Protein AF-M8BNU8-F1 (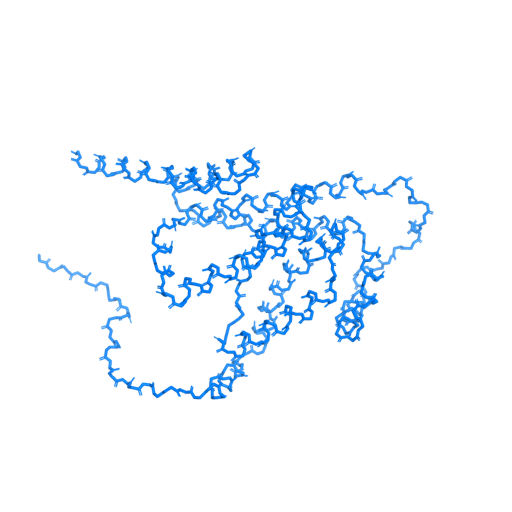afdb_monomer)

pLDDT: mean 71.45, std 18.12, range [26.83, 94.19]

Foldseek 3Di:
DDDDDPDDPVPPPPDDDPPDPPDLVNLLVVLPPDPDPVVVVVVVVVLCLQVVLLLLLCCVLQVDQSLVVCVVVVVVQVVCSSRPSDRDDPVLSLLLSLLCLLDPVCHPVNSVVSVVVVVVVVVVCVVVVCVVVVPVLADLLLVLLLLLLSLVSLLVSLVCLQPPVPPVVPPPDDPPDDPPCPDPVVVCLVVVLVVCSVPPSVCNVVSSVPDRSNVSSVSSNVSSVVSNVSLVPDDDPLSNVLSNQLNVCCNVVVHNVRSSVSSSVSNVVVVVVVVVVVVD

Nearest PDB structures (foldseek):
  5iof-assembly1_A  TM=6.937E-01  e=8.878E-01  Deinococcus geothermalis DSM 11300
  5da0-assembly1_A  TM=6.937E-01  e=1.212E+00  Deinococcus geothermalis DSM 11300

Solvent-accessible surface area (backbone atoms only — not comparable to full-atom values): 15610 Å² total; per-residue (Å²): 134,82,88,84,81,80,81,65,91,80,78,82,73,90,67,94,68,88,74,69,85,70,51,73,65,56,48,29,55,56,44,66,59,69,90,47,66,68,59,54,50,52,52,53,50,53,56,46,66,46,48,52,37,52,55,50,50,42,25,75,72,57,71,42,64,57,34,62,51,51,53,54,50,50,52,48,48,51,52,40,26,36,73,66,56,44,82,76,82,62,62,68,55,59,49,54,50,25,50,42,64,61,35,93,86,45,44,64,70,52,53,51,50,52,49,52,52,49,50,52,52,51,48,52,35,57,76,69,60,46,53,62,58,52,62,70,69,54,53,68,36,37,57,31,6,52,38,31,32,38,10,48,37,25,34,53,41,14,51,46,35,46,68,69,63,50,67,76,86,69,60,87,71,71,94,78,62,89,71,67,78,87,38,72,65,51,58,48,47,52,52,48,48,54,54,39,51,74,74,39,47,78,59,46,58,62,62,53,71,66,53,56,52,54,54,52,14,54,38,25,32,50,44,9,49,61,36,35,56,51,55,70,77,55,90,44,74,69,41,45,49,24,14,50,50,8,19,51,37,19,62,75,64,76,27,64,67,58,5,47,54,52,10,53,50,50,45,50,54,51,51,54,50,54,50,57,62,72,75,108

Radius of gyration: 23.18 Å; Cα contacts (8 Å, |Δi|>4): 235; chains: 1; bounding box: 76×36×63 Å

Structure (mmCIF, N/CA/C/O backbone):
data_AF-M8BNU8-F1
#
_entry.id   AF-M8BNU8-F1
#
loop_
_atom_site.group_PDB
_atom_site.id
_atom_site.type_symbol
_atom_site.label_atom_id
_atom_site.label_alt_id
_atom_site.label_comp_id
_atom_site.label_asym_id
_atom_site.label_entity_id
_atom_site.label_seq_id
_atom_site.pdbx_PDB_ins_code
_atom_site.Cartn_x
_atom_site.Cartn_y
_atom_site.Cartn_z
_atom_site.occupancy
_atom_site.B_iso_or_equiv
_atom_site.auth_seq_id
_atom_site.auth_comp_id
_atom_site.auth_asym_id
_atom_site.auth_atom_id
_atom_site.pdbx_PDB_model_num
ATOM 1 N N . MET A 1 1 ? -41.042 15.597 22.199 1.00 31.27 1 MET A N 1
ATOM 2 C CA . MET A 1 1 ? -41.889 16.192 21.146 1.00 31.27 1 MET A CA 1
ATOM 3 C C . MET A 1 1 ? -40.971 16.461 19.956 1.00 31.27 1 MET A C 1
ATOM 5 O O . MET A 1 1 ? -40.104 17.303 20.108 1.00 31.27 1 MET A O 1
ATOM 9 N N . ALA A 1 2 ? -41.089 15.625 18.906 1.00 28.19 2 ALA A N 1
ATOM 10 C CA . ALA A 1 2 ? -40.501 15.664 17.544 1.00 28.19 2 ALA A CA 1
ATOM 11 C C . ALA A 1 2 ? -39.041 16.165 17.384 1.00 28.19 2 ALA A C 1
ATOM 13 O O . ALA A 1 2 ? -38.765 17.339 17.580 1.00 28.19 2 ALA A O 1
ATOM 14 N N . THR A 1 3 ? -38.038 15.324 17.100 1.00 26.83 3 THR A N 1
ATOM 15 C CA . THR A 1 3 ? -37.775 14.565 15.850 1.00 26.83 3 THR A CA 1
ATOM 16 C C . THR A 1 3 ? -37.709 15.455 14.606 1.00 26.83 3 THR A C 1
ATOM 18 O O . THR A 1 3 ? -38.714 15.669 13.937 1.00 26.83 3 THR A O 1
ATOM 21 N N . THR A 1 4 ? -36.504 15.897 14.251 1.00 33.03 4 THR A N 1
ATOM 22 C CA . THR A 1 4 ? -36.126 16.267 12.881 1.00 33.03 4 THR A CA 1
ATOM 23 C C . THR A 1 4 ? -35.227 15.166 12.333 1.00 33.03 4 THR A C 1
ATOM 25 O O . THR A 1 4 ? -34.021 15.132 12.567 1.00 33.03 4 THR A O 1
ATOM 28 N N . ALA A 1 5 ? -35.862 14.216 11.647 1.00 29.89 5 ALA A N 1
ATOM 29 C CA . ALA A 1 5 ? -35.202 13.217 10.827 1.00 29.89 5 ALA A CA 1
ATOM 30 C C . ALA A 1 5 ? -34.530 13.929 9.646 1.00 29.89 5 ALA A C 1
ATOM 32 O O . ALA A 1 5 ? -35.208 14.461 8.767 1.00 29.89 5 ALA A O 1
ATOM 33 N N . LEU A 1 6 ? -33.199 13.964 9.651 1.00 34.72 6 LEU A N 1
ATOM 34 C CA . LEU A 1 6 ? -32.433 14.167 8.432 1.00 34.72 6 LEU A CA 1
ATOM 35 C C . LEU A 1 6 ? -32.548 12.867 7.641 1.00 34.72 6 LEU A C 1
ATOM 37 O O . LEU A 1 6 ? -32.124 11.807 8.085 1.00 34.72 6 LEU A O 1
ATOM 41 N N . SER A 1 7 ? -33.237 12.974 6.517 1.00 29.95 7 SER A N 1
ATOM 42 C CA . SER A 1 7 ? -33.496 11.924 5.549 1.00 29.95 7 SER A CA 1
ATOM 43 C C . SER A 1 7 ? -32.193 11.326 5.024 1.00 29.95 7 SER A C 1
ATOM 45 O O . SER A 1 7 ? -31.510 11.956 4.214 1.00 29.95 7 SER A O 1
ATOM 47 N N . ASP A 1 8 ? -31.892 10.104 5.453 1.00 31.34 8 ASP A N 1
ATOM 48 C CA . ASP A 1 8 ? -30.979 9.198 4.766 1.00 31.34 8 ASP A CA 1
ATOM 49 C C . ASP A 1 8 ? -31.511 8.927 3.344 1.00 31.34 8 ASP A C 1
ATOM 51 O O . ASP A 1 8 ? -32.609 8.378 3.195 1.00 31.34 8 ASP A O 1
ATOM 55 N N . PRO A 1 9 ? -30.770 9.261 2.272 1.00 34.09 9 PRO A N 1
ATOM 56 C CA . PRO A 1 9 ? -31.177 8.930 0.907 1.00 34.09 9 PRO A CA 1
ATOM 57 C C . PRO A 1 9 ? -31.058 7.427 0.567 1.00 34.09 9 PRO A C 1
ATOM 59 O O . PRO A 1 9 ? -31.364 7.036 -0.556 1.00 34.09 9 PRO A O 1
ATOM 62 N N . GLU A 1 10 ? -30.672 6.565 1.516 1.00 35.53 10 GLU A N 1
ATOM 63 C CA . GLU A 1 10 ? -30.603 5.102 1.336 1.00 35.53 10 GLU A CA 1
ATOM 64 C C . GLU A 1 10 ? -31.884 4.344 1.746 1.00 35.53 10 GLU A C 1
ATOM 66 O O . GLU A 1 10 ? -31.985 3.142 1.505 1.00 35.53 10 GLU A O 1
ATOM 71 N N . ALA A 1 11 ? -32.901 5.012 2.308 1.00 29.03 11 ALA A N 1
ATOM 72 C CA . ALA A 1 11 ? -34.079 4.339 2.878 1.00 29.03 11 ALA A CA 1
ATOM 73 C C . ALA A 1 11 ? -35.300 4.183 1.937 1.00 29.03 11 ALA A C 1
ATOM 75 O O . ALA A 1 11 ? -36.335 3.677 2.369 1.00 29.03 11 ALA A O 1
ATOM 76 N N . LEU A 1 12 ? -35.217 4.577 0.657 1.00 30.55 12 LEU A N 1
ATOM 77 C CA . LEU A 1 12 ? -36.355 4.544 -0.289 1.00 30.55 12 LEU A CA 1
ATOM 78 C C . LEU A 1 12 ? -36.066 3.840 -1.627 1.00 30.55 12 LEU A C 1
ATOM 80 O O . LEU A 1 12 ? -36.560 4.242 -2.675 1.00 30.55 12 LEU A O 1
ATOM 84 N N . SER A 1 13 ? -35.313 2.741 -1.614 1.00 30.70 13 SER A N 1
ATOM 85 C CA . SER A 1 13 ? -35.263 1.839 -2.780 1.00 30.70 13 SER A CA 1
ATOM 86 C C . SER A 1 13 ? -35.419 0.370 -2.393 1.00 30.70 13 SER A C 1
ATOM 88 O O . SER A 1 13 ? -34.680 -0.512 -2.816 1.00 30.70 13 SER A O 1
ATOM 90 N N . GLY A 1 14 ? -36.446 0.101 -1.588 1.00 34.03 14 GLY A N 1
ATOM 91 C CA . GLY A 1 14 ? -37.078 -1.210 -1.531 1.00 34.03 14 GLY A CA 1
ATOM 92 C C . GLY A 1 14 ? -38.138 -1.327 -2.624 1.00 34.03 14 GLY A C 1
ATOM 93 O O . GLY A 1 14 ? -39.321 -1.321 -2.312 1.00 34.03 14 GLY A O 1
ATOM 94 N N . GLU A 1 15 ? -37.728 -1.439 -3.889 1.00 33.66 15 GLU A N 1
ATOM 95 C CA . GLU A 1 15 ? -38.595 -1.985 -4.936 1.00 33.66 15 GLU A CA 1
ATOM 96 C C . GLU A 1 15 ? -37.933 -3.205 -5.568 1.00 33.66 15 GLU A C 1
ATOM 98 O O . GLU A 1 15 ? -36.792 -3.181 -6.035 1.00 33.66 15 GLU A O 1
ATOM 103 N N . GLY A 1 16 ? -38.681 -4.307 -5.517 1.00 34.44 16 GLY A N 1
ATOM 104 C CA . GLY A 1 16 ? -38.326 -5.585 -6.094 1.00 34.44 16 GLY A CA 1
ATOM 105 C C . GLY A 1 16 ? -38.097 -5.462 -7.593 1.00 34.44 16 GLY A C 1
ATOM 106 O O . GLY A 1 16 ? -39.025 -5.307 -8.376 1.00 34.44 16 GLY A O 1
ATOM 107 N N . GLY A 1 17 ? -36.841 -5.608 -7.989 1.00 29.62 17 GLY A N 1
ATOM 108 C CA . GLY A 1 17 ? -36.459 -5.942 -9.345 1.00 29.62 17 GLY A CA 1
ATOM 109 C C . GLY A 1 17 ? -35.535 -7.137 -9.268 1.00 29.62 17 GLY A C 1
ATOM 110 O O . GLY A 1 17 ? -34.373 -7.002 -8.889 1.00 29.62 17 GLY A O 1
ATOM 111 N N . THR A 1 18 ? -36.049 -8.314 -9.608 1.00 39.75 18 THR A N 1
ATOM 112 C CA . THR A 1 18 ? -35.269 -9.514 -9.907 1.00 39.75 18 THR A CA 1
ATOM 113 C C . THR A 1 18 ? -34.339 -9.168 -11.073 1.00 39.75 18 THR A C 1
ATOM 115 O O . THR A 1 18 ? -34.683 -9.364 -12.236 1.00 39.75 18 THR A O 1
ATOM 118 N N . LYS A 1 19 ? -33.179 -8.558 -10.790 1.00 43.19 19 LYS A N 1
ATOM 119 C CA . LYS A 1 19 ? -32.162 -8.278 -11.806 1.00 43.19 19 LYS A CA 1
ATOM 120 C C . LYS A 1 19 ? -31.659 -9.636 -12.273 1.00 43.19 19 LYS A C 1
ATOM 122 O O . LYS A 1 19 ? -30.906 -10.298 -11.559 1.00 43.19 19 LYS A O 1
ATOM 127 N N . GLN A 1 20 ? -32.155 -10.072 -13.431 1.00 47.16 20 GLN A N 1
ATOM 128 C CA . GLN A 1 20 ? -31.649 -11.239 -14.143 1.00 47.16 20 GLN A CA 1
ATOM 129 C C . GLN A 1 20 ? -30.114 -11.169 -14.155 1.00 47.16 20 GLN A C 1
ATOM 131 O O . GLN A 1 20 ? -29.568 -10.064 -14.258 1.00 47.16 20 GLN A O 1
ATOM 136 N N . PRO A 1 21 ? -29.398 -12.295 -13.996 1.00 48.31 21 PRO A N 1
ATOM 137 C CA . PRO A 1 21 ? -27.948 -12.270 -14.054 1.00 48.31 21 PRO A CA 1
ATOM 138 C C . PRO A 1 21 ? -27.554 -11.865 -15.477 1.00 48.31 21 PRO A C 1
ATOM 140 O O . PRO A 1 21 ? -27.567 -12.699 -16.376 1.00 48.31 21 PRO A O 1
ATOM 143 N N . LEU A 1 22 ? -27.261 -10.575 -15.680 1.00 58.16 22 LEU A N 1
ATOM 144 C CA . LEU A 1 22 ? -26.676 -10.057 -16.915 1.00 58.16 22 LEU A CA 1
ATOM 145 C C . LEU A 1 22 ? -25.535 -10.988 -17.306 1.00 58.16 22 LEU A C 1
ATOM 147 O O . LEU A 1 22 ? -24.668 -11.300 -16.476 1.00 58.16 22 LEU A O 1
ATOM 151 N N . SER A 1 23 ? -25.558 -11.452 -18.551 1.00 73.75 23 SER A N 1
ATOM 152 C CA . SER A 1 23 ? -24.480 -12.277 -19.075 1.00 73.75 23 SER A CA 1
ATOM 153 C C . SER A 1 23 ? -23.160 -11.513 -18.914 1.00 73.75 23 SER A C 1
ATOM 155 O O . SER A 1 23 ? -23.125 -10.282 -18.989 1.00 73.75 23 SER A O 1
ATOM 157 N N . LEU A 1 24 ? -22.047 -12.216 -18.668 1.00 69.44 24 LEU A N 1
ATOM 158 C CA . LEU A 1 24 ? -20.738 -11.562 -18.505 1.00 69.44 24 LEU A CA 1
ATOM 159 C C . LEU A 1 24 ? -20.396 -10.644 -19.692 1.00 69.44 24 LEU A C 1
ATOM 161 O O . LEU A 1 24 ? -19.687 -9.658 -19.518 1.00 69.44 24 LEU A O 1
ATOM 165 N N . LEU A 1 25 ? -20.950 -10.939 -20.871 1.00 68.56 25 LEU A N 1
ATOM 166 C CA . LEU A 1 25 ? -20.805 -10.150 -22.090 1.00 68.56 25 LEU A CA 1
ATOM 167 C C . LEU A 1 25 ? -21.569 -8.822 -22.048 1.00 68.56 25 LEU A C 1
ATOM 169 O O . LEU A 1 25 ? -21.045 -7.816 -22.516 1.00 68.56 25 LEU A O 1
ATOM 173 N N . GLU A 1 26 ? -22.770 -8.785 -21.471 1.00 74.12 26 GLU A N 1
ATOM 174 C CA . GLU A 1 26 ? -23.521 -7.534 -21.303 1.00 74.12 26 GLU A CA 1
ATOM 175 C C . GLU A 1 26 ? -22.864 -6.640 -20.251 1.00 74.12 26 GLU A C 1
ATOM 177 O O . GLU A 1 26 ? -22.667 -5.456 -20.496 1.00 74.12 26 GLU A O 1
ATOM 182 N N . ARG A 1 27 ? -22.400 -7.222 -19.136 1.00 70.31 27 ARG A N 1
ATOM 183 C CA . ARG A 1 27 ? -21.599 -6.493 -18.138 1.00 70.31 27 ARG A CA 1
ATOM 184 C C . ARG A 1 27 ? -20.309 -5.933 -18.726 1.00 70.31 27 ARG A C 1
ATOM 186 O O . ARG A 1 27 ? -19.988 -4.777 -18.488 1.00 70.31 27 ARG A O 1
ATOM 193 N N . ALA A 1 28 ? -19.591 -6.730 -19.513 1.00 69.88 28 ALA A N 1
ATOM 194 C CA . ALA A 1 28 ? -18.388 -6.286 -20.207 1.00 69.88 28 ALA A CA 1
ATOM 195 C C . ALA A 1 28 ? -18.685 -5.137 -21.183 1.00 69.88 28 ALA A C 1
ATOM 197 O O . ALA A 1 28 ? -17.934 -4.168 -21.240 1.00 69.88 28 ALA A O 1
ATOM 198 N N . ARG A 1 29 ? -19.795 -5.218 -21.926 1.00 74.50 29 ARG A N 1
ATOM 199 C CA . ARG A 1 29 ? -20.231 -4.168 -22.855 1.00 74.50 29 ARG A CA 1
ATOM 200 C C . ARG A 1 29 ? -20.572 -2.866 -22.131 1.00 74.50 29 ARG A C 1
ATOM 202 O O . ARG A 1 29 ? -20.171 -1.803 -22.598 1.00 74.50 29 ARG A O 1
ATOM 209 N N . ASP A 1 30 ? -21.262 -2.953 -21.000 1.00 74.62 30 ASP A N 1
ATOM 210 C CA . ASP A 1 30 ? -21.612 -1.791 -20.184 1.00 74.62 30 ASP A CA 1
ATOM 211 C C . ASP A 1 30 ? -20.369 -1.175 -19.527 1.00 74.62 30 ASP A C 1
ATOM 213 O O . ASP A 1 30 ? -20.196 0.042 -19.560 1.00 74.62 30 ASP A O 1
ATOM 217 N N . ASN A 1 31 ? -19.446 -2.001 -19.024 1.00 73.44 31 ASN A N 1
ATOM 218 C CA . ASN A 1 31 ? -18.170 -1.555 -18.454 1.00 73.44 31 ASN A CA 1
ATOM 219 C C . ASN A 1 31 ? -17.253 -0.885 -19.494 1.00 73.44 31 ASN A C 1
ATOM 221 O O . ASN A 1 31 ? -16.455 -0.021 -19.147 1.00 73.44 31 ASN A O 1
ATOM 225 N N . LEU A 1 32 ? -17.379 -1.251 -20.774 1.00 70.06 32 LEU A N 1
ATOM 226 C CA . LEU A 1 32 ? -16.674 -0.611 -21.891 1.00 70.06 32 LEU A CA 1
ATOM 227 C C . LEU A 1 32 ? -17.350 0.682 -22.377 1.00 70.06 32 LEU A C 1
ATOM 229 O O . LEU A 1 32 ? -16.792 1.389 -23.220 1.00 70.06 32 LEU A O 1
ATOM 233 N N . SER A 1 33 ? -18.546 1.015 -21.878 1.00 68.94 33 SER A N 1
ATOM 234 C CA . SER A 1 33 ? -19.247 2.248 -22.245 1.00 68.94 33 SER A CA 1
ATOM 235 C C . SER A 1 33 ? -18.686 3.452 -21.470 1.00 68.94 33 SER A C 1
ATOM 237 O O . SER A 1 33 ? -19.248 3.947 -20.495 1.00 68.94 33 SER A O 1
ATOM 239 N N . PHE A 1 34 ? -17.520 3.939 -21.896 1.00 66.94 34 PHE A N 1
ATOM 240 C CA . PHE A 1 34 ? -16.850 5.064 -21.242 1.00 66.94 34 PHE A CA 1
ATOM 241 C C . PHE A 1 34 ? -17.659 6.364 -21.395 1.00 66.94 34 PHE A C 1
ATOM 243 O O . PHE A 1 34 ? -17.772 6.914 -22.491 1.00 66.94 34 PHE A O 1
ATOM 250 N N . ARG A 1 35 ? -18.186 6.903 -20.283 1.00 62.97 35 ARG A N 1
ATOM 251 C CA . ARG A 1 35 ? -18.883 8.210 -20.257 1.00 62.97 35 ARG A CA 1
ATOM 252 C C . ARG A 1 35 ? -17.967 9.385 -20.627 1.00 62.97 35 ARG A C 1
ATOM 254 O O . ARG A 1 35 ? -18.448 10.367 -21.183 1.00 62.97 35 ARG A O 1
ATOM 261 N N . SER A 1 36 ? -16.670 9.310 -20.307 1.00 73.56 36 SER A N 1
ATOM 262 C CA . SER A 1 36 ? -15.655 10.303 -20.694 1.00 73.56 36 SER A CA 1
ATOM 263 C C . SER A 1 36 ? -14.258 9.677 -20.736 1.00 73.56 36 SER A C 1
ATOM 265 O O . SER A 1 36 ? -13.658 9.412 -19.695 1.00 73.56 36 SER A O 1
ATOM 267 N N . ALA A 1 37 ? -13.713 9.490 -21.942 1.00 75.56 37 ALA A N 1
ATOM 268 C CA . ALA A 1 37 ? -12.380 8.915 -22.156 1.00 75.56 37 ALA A CA 1
ATOM 269 C C . ALA A 1 37 ? -11.253 9.710 -21.467 1.00 75.56 37 ALA A C 1
ATOM 271 O O . ALA A 1 37 ? -10.259 9.132 -21.042 1.00 75.56 37 ALA A O 1
ATOM 272 N N . TRP A 1 38 ? -11.418 11.027 -21.306 1.00 76.50 38 TRP A N 1
ATOM 273 C CA . TRP A 1 38 ? -10.439 11.887 -20.632 1.00 76.50 38 TRP A CA 1
ATOM 274 C C . TRP A 1 38 ? -10.366 11.647 -19.123 1.00 76.50 38 TRP A C 1
ATOM 276 O O . TRP A 1 38 ? -9.284 11.708 -18.545 1.00 76.50 38 TRP A O 1
ATOM 286 N N . SER A 1 39 ? -11.501 11.360 -18.481 1.00 77.81 39 SER A N 1
ATOM 287 C CA . SER A 1 39 ? -11.529 11.054 -17.047 1.00 77.81 39 SER A CA 1
ATOM 288 C C . SER A 1 39 ? -10.874 9.704 -16.764 1.00 77.81 39 SER A C 1
ATOM 290 O O . SER A 1 39 ? -10.083 9.587 -15.832 1.00 77.81 39 SER A O 1
ATOM 292 N N . GLU A 1 40 ? -11.167 8.709 -17.602 1.00 75.88 40 GLU A N 1
ATOM 293 C CA . GLU A 1 40 ? -10.586 7.365 -17.514 1.00 75.88 40 GLU A CA 1
ATOM 294 C C . GLU A 1 40 ? -9.078 7.388 -17.782 1.00 75.88 40 GLU A C 1
ATOM 296 O O . GLU A 1 40 ? -8.304 6.785 -17.043 1.00 75.88 40 GLU A O 1
ATOM 301 N N . LEU A 1 41 ? -8.635 8.158 -18.785 1.00 79.81 41 LEU A N 1
ATOM 302 C CA . LEU A 1 41 ? -7.214 8.319 -19.087 1.00 79.81 41 LEU A CA 1
ATOM 303 C C . LEU A 1 41 ? -6.461 8.984 -17.929 1.00 79.81 41 LEU A C 1
ATOM 305 O O . LEU A 1 41 ? -5.387 8.520 -17.555 1.00 79.81 41 LEU A O 1
ATOM 309 N N . ASN A 1 42 ? -7.028 10.034 -17.328 1.00 76.06 42 ASN A N 1
ATOM 310 C CA . ASN A 1 42 ? -6.428 10.699 -16.171 1.00 76.06 42 ASN A CA 1
ATOM 311 C C . ASN A 1 42 ? -6.356 9.769 -14.948 1.00 76.06 42 ASN A C 1
ATOM 313 O O . ASN A 1 42 ? -5.343 9.759 -14.249 1.00 76.06 42 ASN A O 1
ATOM 317 N N . GLY A 1 43 ? -7.396 8.962 -14.712 1.00 74.81 43 GLY A N 1
ATOM 318 C CA . GLY A 1 43 ? -7.404 7.950 -13.653 1.00 74.81 43 GLY A CA 1
ATOM 319 C C . GLY A 1 43 ? -6.336 6.875 -13.867 1.00 74.81 43 GLY A C 1
ATOM 320 O O . GLY A 1 43 ? -5.556 6.587 -12.960 1.00 74.81 43 GLY A O 1
ATOM 321 N N . ALA A 1 44 ? -6.233 6.350 -15.091 1.00 73.62 44 ALA A N 1
ATOM 322 C CA . ALA A 1 44 ? -5.209 5.379 -15.470 1.00 73.62 44 ALA A CA 1
ATOM 323 C C . ALA A 1 44 ? -3.786 5.954 -15.357 1.00 73.62 44 ALA A C 1
ATOM 325 O O . ALA A 1 44 ? -2.877 5.278 -14.877 1.00 73.62 44 ALA A O 1
ATOM 326 N N . MET A 1 45 ? -3.584 7.218 -15.746 1.00 74.31 45 MET A N 1
ATOM 327 C CA . MET A 1 45 ? -2.302 7.915 -15.583 1.00 74.31 45 MET A CA 1
ATOM 328 C C . MET A 1 45 ? -1.912 8.066 -14.105 1.00 74.31 45 MET A C 1
ATOM 330 O O . MET A 1 45 ? -0.730 7.955 -13.782 1.00 74.31 45 MET A O 1
ATOM 334 N N . GLY A 1 46 ? -2.884 8.275 -13.210 1.00 75.56 46 GLY A N 1
ATOM 335 C CA . GLY A 1 46 ? -2.653 8.333 -11.765 1.00 75.56 46 GLY A CA 1
ATOM 336 C C . GLY A 1 46 ? -2.155 7.006 -11.184 1.00 75.56 46 GLY A C 1
ATOM 337 O O . GLY A 1 46 ? -1.157 6.988 -10.465 1.00 75.56 46 GLY A O 1
ATOM 338 N N . ASP A 1 47 ? -2.788 5.887 -11.546 1.00 77.56 47 ASP A N 1
ATOM 339 C CA . ASP A 1 47 ? -2.366 4.552 -11.094 1.00 77.56 47 ASP A CA 1
ATOM 340 C C . ASP A 1 47 ? -0.955 4.201 -11.607 1.00 77.56 47 ASP A C 1
ATOM 342 O O . ASP A 1 47 ? -0.064 3.832 -10.830 1.00 77.56 47 ASP A O 1
ATOM 346 N N . LEU A 1 48 ? -0.700 4.455 -12.900 1.00 75.06 48 LEU A N 1
ATOM 347 C CA . LEU A 1 48 ? 0.617 4.283 -13.525 1.00 75.06 48 LEU A CA 1
ATOM 348 C C . LEU A 1 48 ? 1.706 5.134 -12.864 1.00 75.06 48 LEU A C 1
ATOM 350 O O . LEU A 1 48 ? 2.842 4.671 -12.726 1.00 75.06 48 LEU A O 1
ATOM 354 N N . GLY A 1 49 ? 1.358 6.348 -12.427 1.00 73.12 49 GLY A N 1
ATOM 355 C CA . GLY A 1 49 ? 2.261 7.271 -11.742 1.00 73.12 49 GLY A CA 1
ATOM 356 C C . GLY A 1 49 ? 2.889 6.685 -10.477 1.00 73.12 49 GLY A C 1
ATOM 357 O O . GLY A 1 49 ? 4.011 7.053 -10.136 1.00 73.12 49 GLY A O 1
ATOM 358 N N . THR A 1 50 ? 2.227 5.720 -9.829 1.00 77.25 50 THR A N 1
ATOM 359 C CA . THR A 1 50 ? 2.797 4.990 -8.682 1.00 77.25 50 THR A CA 1
ATOM 360 C C . THR A 1 50 ? 3.320 3.615 -9.007 1.00 77.25 50 THR A C 1
ATOM 362 O O . THR A 1 50 ? 4.304 3.178 -8.410 1.00 77.25 50 THR A O 1
ATOM 365 N N . TYR A 1 51 ? 2.692 2.938 -9.962 1.00 78.75 51 TYR A N 1
ATOM 366 C CA . TYR A 1 51 ? 3.093 1.605 -10.371 1.00 78.75 51 TYR A CA 1
ATOM 367 C C . TYR A 1 51 ? 4.503 1.597 -10.977 1.00 78.75 51 TYR A C 1
ATOM 369 O O . TYR A 1 51 ? 5.343 0.795 -10.566 1.00 78.75 51 TYR A O 1
ATOM 377 N N . ILE A 1 52 ? 4.786 2.524 -11.904 1.00 75.25 52 ILE A N 1
ATOM 378 C CA . ILE A 1 52 ? 6.061 2.585 -12.634 1.00 75.25 52 ILE A CA 1
ATOM 379 C C . ILE A 1 52 ? 7.257 2.757 -11.682 1.00 75.25 52 ILE A C 1
ATOM 381 O O . ILE A 1 52 ? 8.173 1.937 -11.769 1.00 75.25 52 ILE A O 1
ATOM 385 N N . PRO A 1 53 ? 7.273 3.742 -10.756 1.00 75.31 53 PRO A N 1
ATOM 386 C CA . PRO A 1 53 ? 8.317 3.859 -9.737 1.00 75.31 53 PRO A CA 1
ATOM 387 C C . PRO A 1 53 ? 8.610 2.558 -8.997 1.00 75.31 53 PRO A C 1
ATOM 389 O O . PRO A 1 53 ? 9.758 2.133 -8.908 1.00 75.31 53 PRO A O 1
ATOM 392 N N . ILE A 1 54 ? 7.561 1.915 -8.484 1.00 78.38 54 ILE A N 1
ATOM 393 C CA . ILE A 1 54 ? 7.674 0.775 -7.576 1.00 78.38 54 ILE A CA 1
ATOM 394 C C . ILE A 1 54 ? 8.227 -0.442 -8.311 1.00 78.38 54 ILE A C 1
ATOM 396 O O . ILE A 1 54 ? 9.188 -1.067 -7.862 1.00 78.38 54 ILE A O 1
ATOM 400 N N . VAL A 1 55 ? 7.637 -0.767 -9.459 1.00 76.31 55 VAL A N 1
ATOM 401 C CA . VAL A 1 55 ? 8.039 -1.928 -10.251 1.00 76.31 55 VAL A CA 1
ATOM 402 C C . VAL A 1 55 ? 9.434 -1.739 -10.848 1.00 76.31 55 VAL A C 1
ATOM 404 O O . VAL A 1 55 ? 10.212 -2.691 -10.891 1.00 76.31 55 VAL A O 1
ATOM 407 N N . LEU A 1 56 ? 9.801 -0.511 -11.224 1.00 72.88 56 LEU A N 1
ATOM 408 C CA . LEU A 1 56 ? 11.152 -0.198 -11.675 1.00 72.88 56 LEU A CA 1
ATOM 409 C C . LEU A 1 56 ? 12.186 -0.356 -10.550 1.00 72.88 56 LEU A C 1
ATOM 411 O O . LEU A 1 56 ? 13.232 -0.972 -10.760 1.00 72.88 56 LEU A O 1
ATOM 415 N N . SER A 1 57 ? 11.890 0.159 -9.352 1.00 73.50 57 SER A N 1
ATOM 416 C CA . SER A 1 57 ? 12.748 -0.016 -8.177 1.00 73.50 57 SER A CA 1
ATOM 417 C C . SER A 1 57 ? 12.942 -1.494 -7.834 1.00 73.50 57 SER A C 1
ATOM 419 O O . SER A 1 57 ? 14.068 -1.905 -7.559 1.00 73.50 57 SER A O 1
ATOM 421 N N . LEU A 1 58 ? 11.891 -2.315 -7.908 1.00 75.00 58 LEU A N 1
ATOM 422 C CA . LEU A 1 58 ? 11.993 -3.760 -7.684 1.00 75.00 58 LEU A CA 1
ATOM 423 C C . LEU A 1 58 ? 12.799 -4.473 -8.777 1.00 75.00 58 LEU A C 1
ATOM 425 O O . LEU A 1 58 ? 13.665 -5.284 -8.455 1.00 75.00 58 LEU A O 1
ATOM 429 N N . ALA A 1 59 ? 12.571 -4.148 -10.052 1.00 72.38 59 ALA A N 1
ATOM 430 C CA . ALA A 1 59 ? 13.300 -4.744 -11.173 1.00 72.38 59 ALA A CA 1
ATOM 431 C C . ALA A 1 59 ? 14.813 -4.502 -11.078 1.00 72.38 59 ALA A C 1
ATOM 433 O O . ALA A 1 59 ? 15.606 -5.411 -11.318 1.00 72.38 59 ALA A O 1
ATOM 434 N N . LEU A 1 60 ? 15.219 -3.295 -10.680 1.00 69.12 60 LEU A N 1
ATOM 435 C CA . LEU A 1 60 ? 16.632 -2.924 -10.593 1.00 69.12 60 LEU A CA 1
ATOM 436 C C . LEU A 1 60 ? 17.321 -3.424 -9.320 1.00 69.12 60 LEU A C 1
ATOM 438 O O . LEU A 1 60 ? 18.532 -3.613 -9.328 1.00 69.12 60 LEU A O 1
ATOM 442 N N . SER A 1 61 ? 16.567 -3.662 -8.247 1.00 69.00 61 SER A N 1
ATOM 443 C CA . SER A 1 61 ? 17.139 -4.018 -6.938 1.00 69.00 61 SER A CA 1
ATOM 444 C C . SER A 1 61 ? 17.085 -5.506 -6.634 1.00 69.00 61 SER A C 1
ATOM 446 O O . SER A 1 61 ? 17.924 -6.012 -5.900 1.00 69.00 61 SER A O 1
ATOM 448 N N . ARG A 1 62 ? 16.079 -6.198 -7.175 1.00 67.25 62 ARG A N 1
ATOM 449 C CA . ARG A 1 62 ? 15.805 -7.621 -6.936 1.00 67.25 62 ARG A CA 1
ATOM 450 C C . ARG A 1 62 ? 15.865 -8.450 -8.214 1.00 67.25 62 ARG A C 1
ATOM 452 O O . ARG A 1 62 ? 15.400 -9.576 -8.218 1.00 67.25 62 ARG A O 1
ATOM 459 N N . HIS A 1 63 ? 16.388 -7.887 -9.310 1.00 65.12 63 HIS A N 1
ATOM 460 C CA . HIS A 1 63 ? 16.478 -8.546 -10.622 1.00 65.12 63 HIS A CA 1
ATOM 461 C C . HIS A 1 63 ? 15.150 -9.147 -11.113 1.00 65.12 63 HIS A C 1
ATOM 463 O O . HIS A 1 63 ? 15.123 -10.156 -11.817 1.00 65.12 63 HIS A O 1
ATOM 469 N N . LEU A 1 64 ? 14.037 -8.518 -10.737 1.00 64.88 64 LEU A N 1
ATOM 470 C CA . LEU A 1 64 ? 12.701 -8.963 -11.099 1.00 64.88 64 LEU A CA 1
ATOM 471 C C . LEU A 1 64 ? 12.467 -8.751 -12.602 1.00 64.88 64 LEU A C 1
ATOM 473 O O . LEU A 1 64 ? 12.770 -7.685 -13.147 1.00 64.88 64 LEU A O 1
ATOM 477 N N . ASP A 1 65 ? 11.928 -9.772 -13.277 1.00 66.12 65 ASP A N 1
ATOM 478 C CA . ASP A 1 65 ? 11.662 -9.697 -14.713 1.00 66.12 65 ASP A CA 1
ATOM 479 C C . ASP A 1 65 ? 10.513 -8.724 -14.984 1.00 66.12 65 ASP A C 1
ATOM 481 O O . ASP A 1 65 ? 9.326 -8.982 -14.736 1.00 66.12 65 ASP A O 1
ATOM 485 N N . LEU A 1 66 ? 10.900 -7.552 -15.467 1.00 66.12 66 LEU A N 1
ATOM 486 C CA . LEU A 1 66 ? 9.987 -6.450 -15.666 1.00 66.12 66 LEU A CA 1
ATOM 487 C C . LEU A 1 66 ? 8.989 -6.715 -16.797 1.00 66.12 66 LEU A C 1
ATOM 489 O O . LEU A 1 66 ? 7.825 -6.341 -16.679 1.00 66.12 66 LEU A O 1
ATOM 493 N N . GLY A 1 67 ? 9.431 -7.362 -17.879 1.00 58.69 67 GLY A N 1
ATOM 494 C CA . GLY A 1 67 ? 8.577 -7.660 -19.030 1.00 58.69 67 GLY A CA 1
ATOM 495 C C . GLY A 1 67 ? 7.419 -8.573 -18.638 1.00 58.69 67 GLY A C 1
ATOM 496 O O . GLY A 1 67 ? 6.260 -8.256 -18.890 1.00 58.69 67 GLY A O 1
ATOM 497 N N . THR A 1 68 ? 7.730 -9.657 -17.933 1.00 61.75 68 THR A N 1
ATOM 498 C CA . THR A 1 68 ? 6.754 -10.604 -17.390 1.00 61.75 68 THR A CA 1
ATOM 499 C C . THR A 1 68 ? 5.787 -9.890 -16.448 1.00 61.75 68 THR A C 1
ATOM 501 O O . THR A 1 68 ? 4.571 -10.001 -16.592 1.00 61.75 68 THR A O 1
ATOM 504 N N . THR A 1 69 ? 6.310 -9.071 -15.537 1.00 68.69 69 THR A N 1
ATOM 505 C CA . THR A 1 69 ? 5.498 -8.355 -14.545 1.00 68.69 69 THR A CA 1
ATOM 506 C C . THR A 1 69 ? 4.529 -7.356 -15.179 1.00 68.69 69 THR A C 1
ATOM 508 O O . THR A 1 69 ? 3.356 -7.334 -14.800 1.00 68.69 69 THR A O 1
ATOM 511 N N . LEU A 1 70 ? 4.971 -6.575 -16.174 1.00 70.25 70 LEU A N 1
ATOM 512 C CA . LEU A 1 70 ? 4.116 -5.631 -16.905 1.00 70.25 70 LEU A CA 1
ATOM 513 C C . LEU A 1 70 ? 3.049 -6.345 -17.733 1.00 70.25 70 LEU A C 1
ATOM 515 O O . LEU A 1 70 ? 1.897 -5.918 -17.719 1.00 70.25 70 LEU A O 1
ATOM 519 N N . ILE A 1 71 ? 3.409 -7.426 -18.433 1.00 67.56 71 ILE A N 1
ATOM 520 C CA . ILE A 1 71 ? 2.461 -8.185 -19.260 1.00 67.56 71 ILE A CA 1
ATOM 521 C C . ILE A 1 71 ? 1.367 -8.789 -18.378 1.00 67.56 71 ILE A C 1
ATOM 523 O O . ILE A 1 71 ? 0.181 -8.578 -18.636 1.00 67.56 71 ILE A O 1
ATOM 527 N N . PHE A 1 72 ? 1.742 -9.494 -17.308 1.00 69.25 72 PHE A N 1
ATOM 528 C CA . PHE A 1 72 ? 0.765 -10.126 -16.423 1.00 69.25 72 PHE A CA 1
ATOM 529 C C . PHE A 1 72 ? -0.076 -9.100 -15.658 1.00 69.25 72 PHE A C 1
ATOM 531 O O . PHE A 1 72 ? -1.288 -9.283 -15.546 1.00 69.25 72 PHE A O 1
ATOM 538 N N . THR A 1 73 ? 0.519 -7.995 -15.198 1.00 74.19 73 THR A N 1
ATOM 539 C CA . THR A 1 73 ? -0.233 -6.919 -14.530 1.00 74.19 73 THR A CA 1
ATOM 540 C C . THR A 1 73 ? -1.179 -6.212 -15.500 1.00 74.19 73 THR A C 1
ATOM 542 O O . THR A 1 73 ? -2.325 -5.943 -15.152 1.00 74.19 73 THR A O 1
ATOM 545 N N . GLY A 1 74 ? -0.744 -5.952 -16.735 1.00 72.75 74 GLY A N 1
ATOM 546 C CA . GLY A 1 74 ? -1.569 -5.339 -17.775 1.00 72.75 74 GLY A CA 1
ATOM 547 C C . GLY A 1 74 ? -2.772 -6.204 -18.149 1.00 72.75 74 GLY A C 1
ATOM 548 O O . GLY A 1 74 ? -3.896 -5.706 -18.178 1.00 72.75 74 GLY A O 1
ATOM 549 N N . ILE A 1 75 ? -2.563 -7.509 -18.360 1.00 76.00 75 ILE A N 1
ATOM 550 C CA . ILE A 1 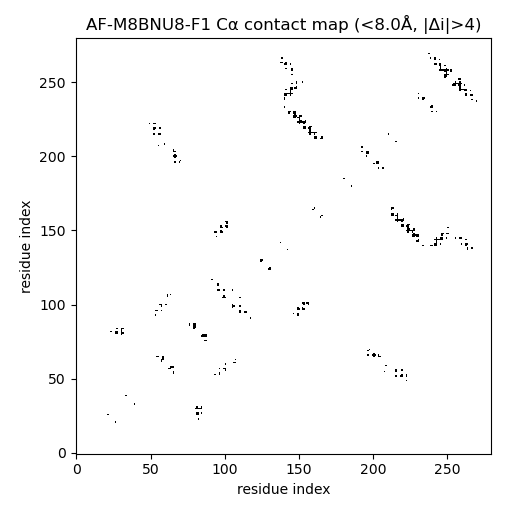75 ? -3.654 -8.462 -18.620 1.00 76.00 75 ILE A CA 1
ATOM 551 C C . ILE A 1 75 ? -4.603 -8.522 -17.421 1.00 76.00 75 ILE A C 1
ATOM 553 O O . ILE A 1 75 ? -5.815 -8.443 -17.601 1.00 76.00 75 ILE A O 1
ATOM 557 N N . TYR A 1 76 ? -4.075 -8.621 -16.199 1.00 76.44 76 TYR A N 1
ATOM 558 C CA . TYR A 1 76 ? -4.895 -8.665 -14.990 1.00 76.44 76 TYR A CA 1
ATOM 559 C C . TYR A 1 76 ? -5.744 -7.396 -14.819 1.00 76.44 76 TYR A C 1
ATOM 561 O O . TYR A 1 76 ? -6.946 -7.493 -14.564 1.00 76.44 76 TYR A O 1
ATOM 569 N N . ASN A 1 77 ? -5.166 -6.212 -15.027 1.00 77.69 77 ASN A N 1
ATOM 570 C CA . ASN A 1 77 ? -5.881 -4.937 -14.952 1.00 77.69 77 ASN A CA 1
ATOM 571 C C . ASN A 1 77 ? -6.923 -4.791 -16.072 1.00 77.69 77 ASN A C 1
ATOM 573 O O . ASN A 1 77 ? -8.018 -4.292 -15.826 1.00 77.69 77 ASN A O 1
ATOM 577 N N . ALA A 1 78 ? -6.636 -5.287 -17.279 1.00 77.88 78 ALA A N 1
ATOM 578 C CA . ALA A 1 78 ? -7.605 -5.311 -18.374 1.00 77.88 78 ALA A CA 1
ATOM 579 C C . ALA A 1 78 ? -8.785 -6.253 -18.076 1.00 77.88 78 ALA A C 1
ATOM 581 O O . ALA A 1 78 ? -9.942 -5.872 -18.246 1.00 77.88 78 ALA A O 1
ATOM 582 N N . VAL A 1 79 ? -8.509 -7.468 -17.592 1.00 81.12 79 VAL A N 1
ATOM 583 C CA . VAL A 1 79 ? -9.539 -8.456 -17.232 1.00 81.12 79 VAL A CA 1
ATOM 584 C C . VAL A 1 79 ? -10.393 -7.949 -16.074 1.00 81.12 79 VAL A C 1
ATOM 586 O O . VAL A 1 79 ? -11.618 -8.024 -16.134 1.00 81.12 79 VAL A O 1
ATOM 589 N N . THR A 1 80 ? -9.776 -7.408 -15.024 1.00 78.88 80 THR A N 1
ATOM 590 C CA . THR A 1 80 ? -10.515 -6.872 -13.872 1.00 78.88 80 THR A CA 1
ATOM 591 C C . THR A 1 80 ? -11.319 -5.628 -14.236 1.00 78.88 80 THR A C 1
ATOM 593 O O . THR A 1 80 ? -12.478 -5.544 -13.836 1.00 78.88 80 THR A O 1
ATOM 596 N N . GLY A 1 81 ? -10.781 -4.731 -15.066 1.00 76.62 81 GLY A N 1
ATOM 597 C CA . GLY A 1 81 ? -11.532 -3.604 -15.622 1.00 76.62 81 GLY A CA 1
ATOM 598 C C . GLY A 1 81 ? -12.739 -4.054 -16.452 1.00 76.62 81 GLY A C 1
ATOM 599 O O . GLY A 1 81 ? -13.834 -3.526 -16.279 1.00 76.62 81 GLY A O 1
ATOM 600 N N . LEU A 1 82 ? -12.586 -5.093 -17.280 1.00 80.44 82 LEU A N 1
ATOM 601 C CA . LEU A 1 82 ? -13.675 -5.643 -18.093 1.00 80.44 82 LEU A CA 1
ATOM 602 C C . LEU A 1 82 ? -14.772 -6.303 -17.244 1.00 80.44 82 LEU A C 1
ATOM 604 O O . LEU A 1 82 ? -15.960 -6.141 -17.522 1.00 80.44 82 LEU A O 1
ATOM 608 N N . VAL A 1 83 ? -14.386 -7.060 -16.214 1.00 80.88 83 VAL A N 1
ATOM 609 C CA . VAL A 1 83 ? -15.317 -7.835 -15.378 1.00 80.88 83 VAL A CA 1
ATOM 610 C C . VAL A 1 83 ? -16.004 -6.963 -14.322 1.00 80.88 83 VAL A C 1
ATOM 612 O O . VAL A 1 83 ? -17.202 -7.131 -14.085 1.00 80.88 83 VAL A O 1
ATOM 615 N N . TYR A 1 84 ? -15.272 -6.042 -13.691 1.00 77.06 84 TYR A N 1
ATOM 616 C CA . TYR A 1 84 ? -15.739 -5.277 -12.529 1.00 77.06 84 TYR A CA 1
ATOM 617 C C . TYR A 1 84 ? -16.022 -3.798 -12.815 1.00 77.06 84 TYR A C 1
ATOM 619 O O . TYR A 1 84 ? -16.604 -3.138 -11.959 1.00 77.06 84 TYR A O 1
ATOM 627 N N . GLY A 1 85 ? -15.647 -3.275 -13.987 1.00 69.00 85 GLY A N 1
ATOM 628 C CA . GLY A 1 85 ? -15.932 -1.890 -14.383 1.00 69.00 85 GLY A CA 1
ATOM 629 C C . GLY A 1 85 ? -15.154 -0.833 -13.600 1.00 69.00 85 GLY A C 1
ATOM 630 O O . GLY A 1 85 ? -15.451 0.351 -13.716 1.00 69.00 85 GLY A O 1
ATOM 631 N N . VAL A 1 86 ? -14.174 -1.245 -12.791 1.00 67.31 86 VAL A N 1
ATOM 632 C CA . VAL A 1 86 ? -13.302 -0.355 -12.020 1.00 67.31 86 VAL A CA 1
ATOM 633 C C . VAL A 1 86 ? -11.873 -0.903 -12.009 1.00 67.31 86 VAL A C 1
ATOM 635 O O . VAL A 1 86 ? -11.694 -2.121 -11.886 1.00 67.31 86 VAL A O 1
ATOM 638 N N . PRO A 1 87 ? -10.842 -0.042 -12.104 1.00 62.50 87 PRO A N 1
ATOM 639 C CA . PRO A 1 87 ? -9.477 -0.455 -11.811 1.00 62.50 87 PRO A CA 1
ATOM 640 C C . PRO A 1 87 ? -9.402 -0.881 -10.340 1.00 62.50 87 PRO A C 1
ATOM 642 O O . PRO A 1 87 ? -9.780 -0.128 -9.440 1.00 62.50 87 PRO A O 1
ATOM 645 N N . MET A 1 88 ? -8.962 -2.112 -10.080 1.00 62.25 88 MET A N 1
ATOM 646 C CA . MET A 1 88 ? -8.847 -2.613 -8.712 1.00 62.25 88 MET A CA 1
ATOM 647 C C . MET A 1 88 ? -7.586 -2.022 -8.050 1.00 62.25 88 MET A C 1
ATOM 649 O O . MET A 1 88 ? -6.490 -2.237 -8.566 1.00 62.25 88 MET A O 1
ATOM 653 N N . PRO A 1 89 ? -7.690 -1.334 -6.894 1.00 54.66 89 PRO A N 1
ATOM 654 C CA . PRO A 1 89 ? -6.520 -0.785 -6.220 1.00 54.66 89 PRO A CA 1
ATOM 655 C C . PRO A 1 89 ? -5.576 -1.896 -5.736 1.00 54.66 89 PRO A C 1
ATOM 657 O O . PRO A 1 89 ? -5.918 -2.703 -4.873 1.00 54.66 89 PRO A O 1
ATOM 660 N N . VAL A 1 90 ? -4.343 -1.883 -6.243 1.00 57.25 90 VAL A N 1
ATOM 661 C CA . VAL A 1 90 ? -3.248 -2.822 -5.929 1.00 57.25 90 VAL A CA 1
ATOM 662 C C . VAL A 1 90 ? -2.601 -2.576 -4.554 1.00 57.25 90 VAL A C 1
ATOM 664 O O . VAL A 1 90 ? -1.403 -2.766 -4.373 1.00 57.25 90 VAL A O 1
ATOM 667 N N . GLN A 1 91 ? -3.360 -2.147 -3.542 1.00 56.09 91 GLN A N 1
ATOM 668 C CA . GLN A 1 91 ? -2.818 -1.780 -2.222 1.00 56.09 91 GLN A CA 1
ATOM 669 C C . GLN A 1 91 ? -1.911 -2.837 -1.560 1.00 56.09 91 GLN A C 1
ATOM 671 O O . GLN A 1 91 ? -0.907 -2.433 -0.966 1.00 56.09 91 GLN A O 1
ATOM 676 N N . PRO A 1 92 ? -2.158 -4.157 -1.697 1.00 64.75 92 PRO A N 1
ATOM 677 C CA . PRO A 1 92 ? -1.216 -5.154 -1.193 1.00 64.75 92 PRO A CA 1
ATOM 678 C C . PRO A 1 92 ? 0.170 -5.056 -1.843 1.00 64.75 92 PRO A C 1
ATOM 680 O O . PRO A 1 92 ? 1.186 -5.240 -1.180 1.00 64.75 92 PRO A O 1
ATOM 683 N N . MET A 1 93 ? 0.223 -4.694 -3.125 1.00 75.94 93 MET A N 1
ATOM 684 C CA . MET A 1 93 ? 1.458 -4.599 -3.900 1.00 75.94 93 MET A CA 1
ATOM 685 C C . MET A 1 93 ? 2.378 -3.497 -3.374 1.00 75.94 93 MET A C 1
ATOM 687 O O . MET A 1 93 ? 3.579 -3.720 -3.265 1.00 75.94 93 MET A O 1
ATOM 691 N N . LYS A 1 94 ? 1.828 -2.331 -2.994 1.00 81.62 94 LYS A N 1
ATOM 692 C CA . LYS A 1 94 ? 2.614 -1.224 -2.418 1.00 81.62 94 LYS A CA 1
ATOM 693 C C . LYS A 1 94 ? 3.290 -1.656 -1.110 1.00 81.62 94 LYS A C 1
ATOM 695 O O . LYS A 1 94 ? 4.452 -1.334 -0.894 1.00 81.62 94 LYS A O 1
ATOM 700 N N . ALA A 1 95 ? 2.590 -2.426 -0.275 1.00 78.94 95 ALA A N 1
ATOM 701 C CA . ALA A 1 95 ? 3.137 -2.932 0.981 1.00 78.94 95 ALA A CA 1
ATOM 702 C C . ALA A 1 95 ? 4.210 -4.013 0.765 1.00 78.94 95 ALA A C 1
ATOM 704 O O . ALA A 1 95 ? 5.294 -3.892 1.324 1.00 78.94 95 ALA A O 1
ATOM 705 N N . ILE A 1 96 ? 3.944 -5.016 -0.082 1.00 83.69 96 ILE A N 1
ATOM 706 C CA . ILE A 1 96 ? 4.910 -6.088 -0.391 1.00 83.69 96 ILE A CA 1
ATOM 707 C C . ILE A 1 96 ? 6.171 -5.505 -1.041 1.00 83.69 96 ILE A C 1
ATOM 709 O O . ILE A 1 96 ? 7.289 -5.893 -0.706 1.00 83.69 96 ILE A O 1
ATOM 713 N N . ALA A 1 97 ? 6.006 -4.541 -1.948 1.00 82.38 97 ALA A N 1
ATOM 714 C CA . ALA A 1 97 ? 7.124 -3.869 -2.589 1.00 82.38 97 ALA A CA 1
ATOM 715 C C . ALA A 1 97 ? 7.944 -3.030 -1.603 1.00 82.38 97 ALA A C 1
ATOM 717 O O . ALA A 1 97 ? 9.169 -3.049 -1.668 1.00 82.38 97 ALA A O 1
ATOM 718 N N . ALA A 1 98 ? 7.289 -2.319 -0.679 1.00 79.06 98 ALA A N 1
ATOM 719 C CA . ALA A 1 98 ? 7.973 -1.560 0.363 1.00 79.06 98 ALA A CA 1
ATOM 720 C C . ALA A 1 98 ? 8.812 -2.473 1.259 1.00 79.06 98 ALA A C 1
ATOM 722 O O . ALA A 1 98 ? 9.991 -2.189 1.457 1.00 79.06 98 ALA A O 1
ATOM 723 N N . THR A 1 99 ? 8.252 -3.599 1.715 1.00 78.50 99 THR A N 1
ATOM 724 C CA . THR A 1 99 ? 8.986 -4.575 2.534 1.00 78.50 99 THR A CA 1
ATOM 725 C C . THR A 1 99 ? 10.136 -5.221 1.765 1.00 78.50 99 THR A C 1
ATOM 727 O O . THR A 1 99 ? 11.242 -5.318 2.291 1.00 78.50 99 THR A O 1
ATOM 730 N N . ALA A 1 100 ? 9.916 -5.581 0.497 1.00 82.06 100 ALA A N 1
ATOM 731 C CA . ALA A 1 100 ? 10.949 -6.148 -0.366 1.00 82.06 100 ALA A CA 1
ATOM 732 C C . ALA A 1 100 ? 12.097 -5.170 -0.653 1.00 82.06 100 ALA A C 1
ATOM 734 O O . ALA A 1 100 ? 13.226 -5.581 -0.910 1.00 82.06 100 ALA A O 1
ATOM 735 N N . LEU A 1 101 ? 11.837 -3.864 -0.625 1.00 78.12 101 LEU A N 1
ATOM 736 C CA . LEU A 1 101 ? 12.860 -2.852 -0.872 1.00 78.12 101 LEU A CA 1
ATOM 737 C C . LEU A 1 101 ? 13.589 -2.424 0.409 1.00 78.12 101 LEU A C 1
ATOM 739 O O . LEU A 1 101 ? 14.754 -2.034 0.347 1.00 78.12 101 LEU A O 1
ATOM 743 N N . SER A 1 102 ? 12.929 -2.511 1.567 1.00 74.19 102 SER A N 1
ATOM 744 C CA . SER A 1 102 ? 13.515 -2.152 2.861 1.00 74.19 102 SER A CA 1
ATOM 745 C C . SER A 1 102 ? 14.325 -3.275 3.512 1.00 74.19 102 SER A C 1
ATOM 747 O O . SER A 1 102 ? 15.269 -2.975 4.238 1.00 74.19 102 SER A O 1
ATOM 749 N N . ASP A 1 103 ? 13.981 -4.545 3.272 1.00 76.12 103 ASP A N 1
ATOM 750 C CA . ASP A 1 103 ? 14.645 -5.698 3.895 1.00 76.12 103 ASP A CA 1
ATOM 751 C C . ASP A 1 103 ? 15.547 -6.444 2.895 1.00 76.12 103 ASP A C 1
ATOM 753 O O . ASP A 1 103 ? 15.030 -7.102 1.991 1.00 76.12 103 ASP A O 1
ATOM 757 N N . PRO A 1 104 ? 16.889 -6.403 3.034 1.00 68.69 104 PRO A N 1
ATOM 758 C CA . PRO A 1 104 ? 17.826 -7.092 2.143 1.00 68.69 104 PRO A CA 1
ATOM 759 C C . PRO A 1 104 ? 17.585 -8.599 1.994 1.00 68.69 104 PRO A C 1
ATOM 761 O O . PRO A 1 104 ? 17.914 -9.138 0.942 1.00 68.69 104 PRO A O 1
ATOM 764 N N . SER A 1 105 ? 17.008 -9.261 3.001 1.00 76.25 105 SER A N 1
ATOM 765 C CA . SER A 1 105 ? 16.773 -10.712 3.002 1.00 76.25 105 SER A CA 1
ATOM 766 C C . SER A 1 105 ? 15.542 -11.149 2.203 1.00 76.25 105 SER A C 1
ATOM 768 O O . SER A 1 105 ? 15.393 -12.330 1.914 1.00 76.25 105 SER A O 1
ATOM 770 N N . PHE A 1 106 ? 14.677 -10.204 1.828 1.00 78.94 106 PHE A N 1
ATOM 771 C CA . PHE A 1 106 ? 13.425 -10.474 1.130 1.00 78.94 106 PHE A CA 1
ATOM 772 C C . PHE A 1 106 ? 13.639 -10.460 -0.392 1.00 78.94 106 PHE A C 1
ATOM 774 O O . PHE A 1 106 ? 13.708 -9.389 -1.004 1.00 78.94 106 PHE A O 1
ATOM 781 N N . ASP A 1 107 ? 13.783 -11.638 -0.999 1.00 78.25 107 ASP A N 1
ATOM 782 C CA . ASP A 1 107 ? 14.111 -11.815 -2.415 1.00 78.25 107 ASP A CA 1
ATOM 783 C C . ASP A 1 107 ? 12.899 -12.305 -3.238 1.00 78.25 107 ASP A C 1
ATOM 785 O O . ASP A 1 107 ? 11.760 -12.347 -2.761 1.00 78.25 107 ASP A O 1
ATOM 789 N N . ILE A 1 108 ? 13.104 -12.614 -4.524 1.00 77.25 108 ILE A N 1
ATOM 790 C CA . ILE A 1 108 ? 12.042 -13.045 -5.451 1.00 77.25 108 ILE A CA 1
ATOM 791 C C . ILE A 1 108 ? 11.170 -14.185 -4.880 1.00 77.25 108 ILE A C 1
ATOM 793 O O . ILE A 1 108 ? 9.942 -14.069 -4.978 1.00 77.25 108 ILE A O 1
ATOM 797 N N . PRO A 1 109 ? 11.717 -15.264 -4.276 1.00 80.88 109 PRO A N 1
ATOM 798 C CA . PRO A 1 109 ? 10.896 -16.343 -3.724 1.00 80.88 109 PRO A CA 1
ATOM 799 C C . PRO A 1 109 ? 9.956 -15.865 -2.612 1.00 80.88 109 PRO A C 1
ATOM 801 O O . PRO A 1 109 ? 8.788 -16.257 -2.586 1.00 80.88 109 PRO A O 1
ATOM 804 N N . GLU A 1 110 ? 10.426 -14.980 -1.731 1.00 84.81 110 GLU A N 1
ATOM 805 C CA . GLU A 1 110 ? 9.627 -14.389 -0.658 1.00 84.81 110 GLU A CA 1
ATOM 806 C C . GLU A 1 110 ? 8.542 -13.460 -1.212 1.00 84.81 110 GLU A C 1
ATOM 808 O O . GLU A 1 110 ? 7.400 -13.514 -0.753 1.00 84.81 110 GLU A O 1
ATOM 813 N N . ILE A 1 111 ? 8.852 -12.661 -2.243 1.00 82.69 111 ILE A N 1
ATOM 814 C CA . ILE A 1 111 ? 7.868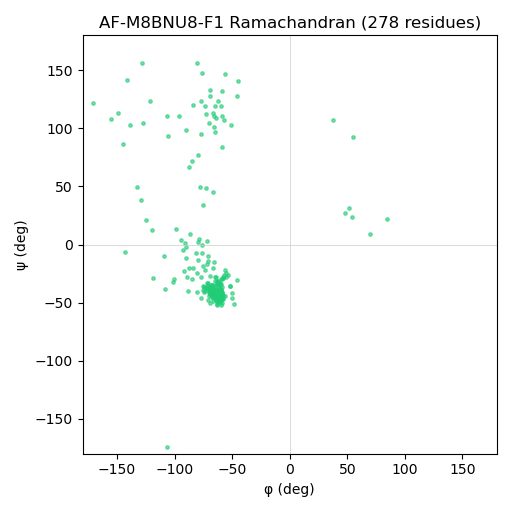 -11.815 -2.943 1.00 82.69 111 ILE A CA 1
ATOM 815 C C . ILE A 1 111 ? 6.767 -12.679 -3.567 1.00 82.69 111 ILE A C 1
ATOM 817 O O . ILE A 1 111 ? 5.580 -12.376 -3.416 1.00 82.69 111 ILE A O 1
ATOM 821 N N . MET A 1 112 ? 7.137 -13.771 -4.240 1.00 80.75 112 MET A N 1
ATOM 822 C CA . MET A 1 112 ? 6.181 -14.703 -4.842 1.00 80.75 112 MET A CA 1
ATOM 823 C C . MET A 1 112 ? 5.318 -15.387 -3.779 1.00 80.75 112 MET A C 1
ATOM 825 O O . MET A 1 112 ? 4.097 -15.454 -3.935 1.00 80.75 112 MET A O 1
ATOM 829 N N . ALA A 1 113 ? 5.922 -15.848 -2.681 1.00 84.06 113 ALA A N 1
ATOM 830 C CA . ALA A 1 113 ? 5.202 -16.456 -1.569 1.00 84.06 113 ALA A CA 1
ATOM 831 C C . ALA A 1 113 ? 4.225 -15.464 -0.923 1.00 84.06 113 ALA A C 1
ATOM 833 O O . ALA A 1 113 ? 3.051 -15.791 -0.741 1.00 84.06 113 ALA A O 1
ATOM 834 N N . ALA A 1 114 ? 4.667 -14.234 -0.649 1.00 86.44 114 ALA A N 1
ATOM 835 C CA . ALA A 1 114 ? 3.815 -13.175 -0.120 1.00 86.44 114 ALA A CA 1
ATOM 836 C C . ALA A 1 114 ? 2.655 -12.855 -1.073 1.00 86.44 114 ALA A C 1
ATOM 838 O O . ALA A 1 114 ? 1.517 -12.725 -0.621 1.00 86.44 114 ALA A O 1
ATOM 839 N N . GLY A 1 115 ? 2.904 -12.801 -2.385 1.00 85.06 115 GLY A N 1
ATOM 840 C CA . GLY A 1 115 ? 1.868 -12.588 -3.395 1.00 85.06 115 GLY A CA 1
ATOM 841 C C . GLY A 1 115 ? 0.828 -13.712 -3.433 1.00 85.06 115 GLY A C 1
ATOM 842 O O . GLY A 1 115 ? -0.370 -13.437 -3.355 1.00 85.06 115 GLY A O 1
ATOM 843 N N . ILE A 1 116 ? 1.266 -14.975 -3.490 1.00 85.88 116 ILE A N 1
ATOM 844 C CA . ILE A 1 116 ? 0.379 -16.151 -3.542 1.00 85.88 116 ILE A CA 1
ATOM 845 C C . ILE A 1 116 ? -0.442 -16.276 -2.257 1.00 85.88 116 ILE A C 1
ATOM 847 O O . ILE A 1 116 ? -1.655 -16.476 -2.324 1.00 85.88 116 ILE A O 1
ATOM 851 N N . LEU A 1 117 ? 0.188 -16.121 -1.089 1.00 90.06 117 LEU A N 1
ATOM 852 C CA . LEU A 1 117 ? -0.504 -16.171 0.199 1.00 90.06 117 LEU A CA 1
ATOM 853 C C . LEU A 1 117 ? -1.522 -15.039 0.327 1.00 90.06 117 LEU A C 1
ATOM 855 O O . LEU A 1 117 ? -2.651 -15.281 0.750 1.00 90.06 117 LEU A O 1
ATOM 859 N N . THR A 1 118 ? -1.164 -13.822 -0.090 1.00 89.00 118 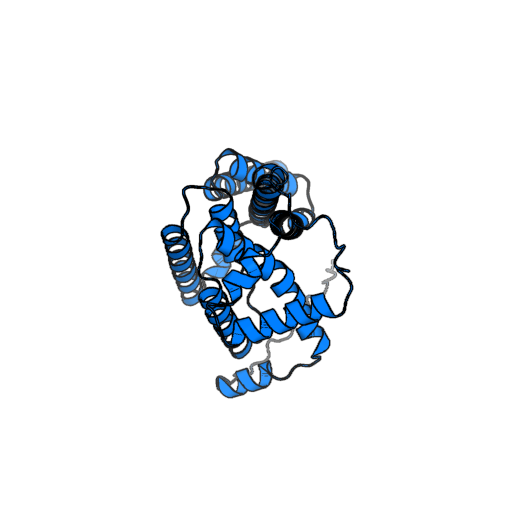THR A N 1
ATOM 860 C CA . THR A 1 118 ? -2.098 -12.690 -0.081 1.00 89.00 118 THR A CA 1
ATOM 861 C C . THR A 1 118 ? -3.277 -12.940 -1.020 1.00 89.00 118 THR A C 1
ATOM 863 O O . THR A 1 118 ? -4.422 -12.731 -0.625 1.00 89.00 118 THR A O 1
ATOM 866 N N . ALA A 1 119 ? -3.026 -13.443 -2.232 1.00 86.00 119 ALA A N 1
ATOM 867 C CA . ALA A 1 119 ? -4.078 -13.774 -3.188 1.00 86.00 119 ALA A CA 1
ATOM 868 C C . ALA A 1 119 ? -5.007 -14.876 -2.658 1.00 86.00 119 ALA A C 1
ATOM 870 O O . ALA A 1 119 ? -6.224 -14.725 -2.718 1.00 86.00 119 ALA A O 1
ATOM 871 N N . ALA A 1 120 ? -4.453 -15.949 -2.085 1.00 90.62 120 ALA A N 1
ATOM 872 C CA . ALA A 1 120 ? -5.225 -17.036 -1.489 1.00 90.62 120 ALA A CA 1
ATOM 873 C C . ALA A 1 120 ? -6.070 -16.553 -0.302 1.00 90.62 120 ALA A C 1
ATOM 875 O O . ALA A 1 120 ? -7.250 -16.887 -0.200 1.00 90.62 120 ALA A O 1
ATOM 876 N N . PHE A 1 121 ? -5.490 -15.724 0.568 1.00 89.56 121 PHE A N 1
ATOM 877 C CA . PHE A 1 121 ? -6.181 -15.157 1.721 1.00 89.56 121 PHE A CA 1
ATOM 878 C C . PHE A 1 121 ? -7.331 -14.233 1.302 1.00 89.56 121 PHE A C 1
ATOM 880 O O . PHE A 1 121 ? -8.457 -14.391 1.774 1.00 89.56 121 PHE A O 1
ATOM 887 N N . VAL A 1 122 ? -7.087 -13.312 0.365 1.00 87.25 122 VAL A N 1
ATOM 888 C CA . VAL A 1 122 ? -8.121 -12.403 -0.153 1.00 87.25 122 VAL A CA 1
ATOM 889 C C . VAL A 1 122 ? -9.196 -13.171 -0.924 1.00 87.25 122 VAL A C 1
ATOM 891 O O . VAL A 1 122 ? -10.378 -12.869 -0.769 1.00 87.25 122 VAL A O 1
ATOM 894 N N . LEU A 1 123 ? -8.828 -14.196 -1.698 1.00 88.12 123 LEU A N 1
ATOM 895 C CA . LEU A 1 123 ? -9.788 -15.059 -2.388 1.00 88.12 123 LEU A CA 1
ATOM 896 C C . LEU A 1 123 ? -10.693 -15.788 -1.390 1.00 88.12 123 LEU A C 1
ATOM 898 O O . LEU A 1 123 ? -11.912 -15.793 -1.560 1.00 88.12 123 LEU A O 1
ATOM 902 N N . LEU A 1 124 ? -10.120 -16.350 -0.323 1.00 91.00 124 LEU A N 1
ATOM 903 C CA . LEU A 1 124 ? -10.874 -17.012 0.740 1.00 91.00 124 LEU A CA 1
ATOM 904 C C . LEU A 1 124 ? -11.851 -16.039 1.411 1.00 91.00 124 LEU A C 1
ATOM 906 O O . LEU A 1 124 ? -13.033 -16.360 1.558 1.00 91.00 124 LEU A O 1
ATOM 910 N N . LEU A 1 125 ? -11.400 -14.833 1.768 1.00 88.12 125 LEU A N 1
ATOM 911 C CA . LEU A 1 125 ? -12.261 -13.795 2.346 1.00 88.12 125 LEU A CA 1
ATOM 912 C C . LEU A 1 125 ? -13.347 -13.310 1.373 1.00 88.12 125 LEU A C 1
ATOM 914 O O . LEU A 1 125 ? -14.469 -13.010 1.792 1.00 88.12 125 LEU A O 1
ATOM 918 N N . GLY A 1 126 ? -13.034 -13.262 0.077 1.00 85.50 126 GLY A N 1
ATOM 919 C CA . GLY A 1 126 ? -13.967 -12.909 -0.988 1.00 85.50 126 GLY A CA 1
ATOM 920 C C . GLY A 1 126 ? -15.078 -13.945 -1.157 1.00 85.50 126 GLY A C 1
ATOM 921 O O . GLY A 1 126 ? -16.257 -13.587 -1.149 1.00 85.50 126 GLY A O 1
ATOM 922 N N . VAL A 1 127 ? -14.724 -15.233 -1.231 1.00 90.56 127 VAL A N 1
ATOM 923 C CA . VAL A 1 127 ? -15.684 -16.347 -1.363 1.00 90.56 127 VAL A CA 1
ATOM 924 C C . VAL A 1 127 ? -16.569 -16.467 -0.122 1.00 90.56 127 VAL A C 1
ATOM 926 O O . VAL A 1 127 ? -17.782 -16.630 -0.238 1.00 90.56 127 VAL A O 1
ATOM 929 N N . THR A 1 128 ? -15.989 -16.324 1.070 1.00 92.00 128 THR A N 1
ATOM 930 C CA . THR A 1 128 ? -16.727 -16.381 2.346 1.00 92.00 128 THR A CA 1
ATOM 931 C C . THR A 1 128 ? -17.520 -15.105 2.651 1.00 92.00 128 THR A C 1
ATOM 933 O O . THR A 1 128 ? -18.288 -15.080 3.611 1.00 92.00 128 THR A O 1
ATOM 936 N N . ARG A 1 129 ? -17.360 -14.041 1.845 1.00 87.12 129 ARG A N 1
ATOM 937 C CA . ARG A 1 129 ? -17.945 -12.700 2.055 1.00 87.12 129 ARG A CA 1
ATOM 938 C C . ARG A 1 129 ? -17.625 -12.092 3.429 1.00 87.12 129 ARG A C 1
ATOM 940 O O . ARG A 1 129 ? -18.325 -11.188 3.891 1.00 87.12 129 ARG A O 1
ATOM 947 N N . LEU A 1 130 ? -16.537 -12.532 4.063 1.00 87.88 130 LEU A N 1
ATOM 948 C CA . LEU A 1 130 ? -16.128 -12.104 5.404 1.00 87.88 130 LEU A CA 1
ATOM 949 C C . LEU A 1 130 ? -15.411 -10.747 5.420 1.00 87.88 130 LEU A C 1
ATOM 951 O O . LEU A 1 130 ? -15.036 -10.259 6.482 1.00 87.88 130 LEU A O 1
ATOM 955 N N . MET A 1 131 ? -15.271 -10.094 4.263 1.00 82.75 131 MET A N 1
ATOM 956 C CA . MET A 1 131 ? -14.666 -8.763 4.145 1.00 82.75 131 MET A CA 1
ATOM 957 C C . MET A 1 131 ? -15.300 -7.739 5.098 1.00 82.75 131 MET A C 1
ATOM 959 O O . MET A 1 131 ? -14.585 -6.927 5.676 1.00 82.75 131 MET A O 1
ATOM 963 N N . LYS A 1 132 ? -16.619 -7.817 5.343 1.00 83.38 132 LYS A N 1
ATOM 964 C CA . LYS A 1 132 ? -17.307 -6.937 6.309 1.00 83.38 132 LYS A CA 1
ATOM 965 C C . LYS A 1 132 ? -16.764 -7.079 7.732 1.00 83.38 132 LYS A C 1
ATOM 967 O O . LYS A 1 132 ? -16.649 -6.078 8.428 1.00 83.38 132 LYS A O 1
ATOM 972 N N . LEU A 1 133 ? -16.406 -8.296 8.146 1.00 82.62 133 LEU A N 1
ATOM 973 C CA . LEU A 1 133 ? -15.813 -8.541 9.460 1.00 82.62 133 LEU A CA 1
ATOM 974 C C . LEU A 1 133 ? -14.435 -7.887 9.555 1.00 82.62 133 LEU A C 1
ATOM 976 O O . LEU A 1 133 ? -14.133 -7.256 10.557 1.00 82.62 133 LEU A O 1
ATOM 980 N N . VAL A 1 134 ? -13.624 -7.993 8.500 1.00 83.19 134 VAL A N 1
ATOM 981 C CA . VAL A 1 134 ? -12.289 -7.382 8.459 1.00 83.19 134 VAL A CA 1
ATOM 982 C C . VAL A 1 134 ? -12.383 -5.856 8.500 1.00 83.19 134 VAL A C 1
ATOM 984 O O . VAL A 1 134 ? -11.673 -5.233 9.283 1.00 83.19 134 VAL A O 1
ATOM 987 N N . TYR A 1 135 ? -13.294 -5.253 7.731 1.00 82.88 135 TYR A N 1
ATOM 988 C CA . TYR A 1 135 ? -13.520 -3.803 7.769 1.00 82.88 135 TYR A CA 1
ATOM 989 C C . TYR A 1 135 ? -14.032 -3.310 9.122 1.00 82.88 135 TYR A C 1
ATOM 991 O O . TYR A 1 135 ? -13.701 -2.203 9.530 1.00 82.88 135 TYR A O 1
ATOM 999 N N . TRP A 1 136 ? -14.830 -4.121 9.816 1.00 84.62 136 TRP A N 1
ATOM 1000 C CA . TRP A 1 136 ? -15.302 -3.790 11.156 1.00 84.62 136 TRP A CA 1
ATOM 1001 C C . TRP A 1 136 ? -14.211 -3.973 12.217 1.00 84.62 136 TRP A C 1
ATOM 1003 O O . TRP A 1 136 ? -14.133 -3.202 13.169 1.00 84.62 136 TRP A O 1
ATOM 1013 N N . LEU A 1 137 ? -13.354 -4.981 12.048 1.00 88.06 137 LEU A N 1
ATOM 1014 C CA . LEU A 1 137 ? -12.299 -5.300 13.000 1.00 88.06 137 LEU A CA 1
ATOM 1015 C C . LEU A 1 137 ? -11.130 -4.315 12.919 1.00 88.06 137 LEU A C 1
ATOM 1017 O O . LEU A 1 137 ? -10.561 -3.976 13.950 1.00 88.06 137 LEU A O 1
ATOM 1021 N N . VAL A 1 138 ? -10.745 -3.877 11.718 1.00 90.12 138 VAL A N 1
ATOM 1022 C CA . VAL A 1 138 ? -9.550 -3.049 11.522 1.00 90.12 138 VAL A CA 1
ATOM 1023 C C . VAL A 1 138 ? -9.919 -1.563 11.468 1.00 90.12 138 VAL A C 1
ATOM 1025 O O . VAL A 1 138 ? -10.492 -1.110 10.477 1.00 90.12 138 VAL A O 1
ATOM 1028 N N . PRO A 1 139 ? -9.546 -0.763 12.479 1.00 89.62 139 PRO A N 1
ATOM 1029 C CA . PRO A 1 139 ? -9.907 0.640 12.535 1.00 89.62 139 PRO A CA 1
ATOM 1030 C C . PRO A 1 139 ? -9.046 1.464 11.562 1.00 89.62 139 PRO A C 1
ATOM 1032 O O . PRO A 1 139 ? -7.857 1.191 11.352 1.00 89.62 139 PRO A O 1
ATOM 1035 N N . LEU A 1 140 ? -9.632 2.527 11.000 1.00 89.62 140 LEU A N 1
ATOM 1036 C CA . LEU A 1 140 ? -8.970 3.421 10.038 1.00 89.62 140 LEU A CA 1
ATOM 1037 C C . LEU A 1 140 ? -7.588 3.935 10.493 1.00 89.62 140 LEU A C 1
ATOM 1039 O O . LEU A 1 140 ? -6.671 3.913 9.670 1.00 89.62 140 LEU A O 1
ATOM 1043 N N . PRO A 1 141 ? -7.366 4.334 11.763 1.00 90.62 141 PRO A N 1
ATOM 1044 C CA . PRO A 1 141 ? -6.062 4.825 12.209 1.00 90.62 141 PRO A CA 1
ATOM 1045 C C . PRO A 1 141 ? -4.936 3.800 12.072 1.00 90.62 141 PRO A C 1
ATOM 1047 O O . PRO A 1 141 ? -3.802 4.169 11.770 1.00 90.62 141 PRO A O 1
ATOM 1050 N N . VAL A 1 142 ? -5.242 2.510 12.243 1.00 91.81 142 VAL A N 1
ATOM 1051 C CA . VAL A 1 142 ? -4.262 1.428 12.078 1.00 91.81 142 VAL A CA 1
ATOM 1052 C C . VAL A 1 142 ? -3.904 1.270 10.603 1.00 91.81 142 VAL A C 1
ATOM 1054 O O . VAL A 1 142 ? -2.725 1.215 10.260 1.00 91.81 142 VAL A O 1
ATOM 1057 N N . VAL A 1 143 ? -4.898 1.298 9.710 1.00 90.06 143 VAL A N 1
ATOM 1058 C CA . VAL A 1 143 ? -4.670 1.253 8.254 1.00 90.06 143 VAL A CA 1
ATOM 1059 C C . VAL A 1 143 ? -3.793 2.421 7.798 1.00 90.06 143 VAL A C 1
ATOM 1061 O O . VAL A 1 143 ? -2.832 2.217 7.054 1.00 90.06 143 VAL A O 1
ATOM 1064 N N . ARG A 1 144 ? -4.075 3.641 8.275 1.00 90.69 144 ARG A N 1
ATOM 1065 C CA . ARG A 1 144 ? -3.270 4.829 7.950 1.00 90.69 144 ARG A CA 1
ATOM 1066 C C . ARG A 1 144 ? -1.867 4.769 8.547 1.00 90.69 144 ARG A C 1
ATOM 1068 O O . ARG A 1 144 ? -0.929 5.191 7.883 1.00 90.69 144 ARG A O 1
ATOM 1075 N N . GLY A 1 145 ? -1.706 4.192 9.738 1.00 91.06 145 GLY A N 1
ATOM 1076 C CA . GLY A 1 145 ? -0.393 3.964 10.346 1.00 91.06 145 GLY A CA 1
ATOM 1077 C C . GLY A 1 145 ? 0.480 3.013 9.531 1.00 91.06 145 GLY A C 1
ATOM 1078 O O . GLY A 1 145 ? 1.647 3.303 9.281 1.00 91.06 145 GLY A O 1
ATOM 1079 N N . ILE A 1 146 ? -0.092 1.914 9.031 1.00 90.44 146 ILE A N 1
ATOM 1080 C CA . ILE A 1 146 ? 0.630 1.013 8.123 1.00 90.44 146 ILE A CA 1
ATOM 1081 C C . ILE A 1 146 ? 0.980 1.724 6.808 1.00 90.44 146 ILE A C 1
ATOM 1083 O O . ILE A 1 146 ? 2.121 1.630 6.363 1.00 90.44 146 ILE A O 1
ATOM 1087 N N . GLN A 1 147 ? 0.050 2.475 6.206 1.00 89.81 147 GLN A N 1
ATOM 1088 C CA . GLN A 1 147 ? 0.313 3.234 4.972 1.00 89.81 147 GLN A CA 1
ATOM 1089 C C . GLN A 1 147 ? 1.429 4.273 5.158 1.00 89.81 147 GLN A C 1
ATOM 1091 O O . GLN A 1 147 ? 2.326 4.357 4.320 1.00 89.81 147 GLN A O 1
ATOM 1096 N N . LEU A 1 148 ? 1.429 5.000 6.278 1.00 91.56 148 LEU A N 1
ATOM 1097 C CA . LEU A 1 148 ? 2.476 5.962 6.613 1.00 91.56 148 LEU A CA 1
ATOM 1098 C C . LEU A 1 148 ? 3.835 5.277 6.823 1.00 91.56 148 LEU A C 1
ATOM 1100 O O . LEU A 1 148 ? 4.841 5.760 6.306 1.00 91.56 148 LEU A O 1
ATOM 1104 N N . ALA A 1 149 ? 3.871 4.134 7.518 1.00 90.50 149 ALA A N 1
ATOM 1105 C CA . ALA A 1 149 ? 5.099 3.359 7.709 1.00 90.50 149 ALA A CA 1
ATOM 1106 C C . ALA A 1 149 ? 5.694 2.888 6.377 1.00 90.50 149 ALA A C 1
ATOM 1108 O O . ALA A 1 149 ? 6.890 3.054 6.145 1.00 90.50 149 ALA A O 1
ATOM 1109 N N . GLN A 1 150 ? 4.865 2.355 5.473 1.00 88.56 150 GLN A N 1
ATOM 1110 C CA . GLN A 1 150 ? 5.337 1.931 4.152 1.00 88.56 150 GLN A CA 1
ATOM 1111 C C . GLN A 1 150 ? 5.778 3.120 3.289 1.00 88.56 150 GLN A C 1
ATOM 1113 O O . GLN A 1 150 ? 6.786 3.027 2.589 1.00 88.56 150 GLN A O 1
ATOM 1118 N N . GLY A 1 151 ? 5.090 4.262 3.390 1.00 88.44 151 GLY A N 1
ATOM 1119 C CA . GLY A 1 151 ? 5.521 5.502 2.747 1.00 88.44 151 GLY A CA 1
ATOM 1120 C C . GLY A 1 151 ? 6.904 5.957 3.221 1.00 88.44 151 GLY A C 1
ATOM 1121 O O . GLY A 1 151 ? 7.754 6.327 2.408 1.00 88.44 151 GLY A O 1
ATOM 1122 N N . LEU A 1 152 ? 7.176 5.850 4.526 1.00 90.38 152 LEU A N 1
ATOM 1123 C CA . LEU A 1 152 ? 8.492 6.161 5.076 1.00 90.38 152 LEU A CA 1
ATOM 1124 C C . LEU A 1 152 ? 9.555 5.126 4.678 1.00 90.38 152 LEU A C 1
ATOM 1126 O O . LEU A 1 152 ? 10.679 5.519 4.381 1.00 90.38 152 LEU A O 1
ATOM 1130 N N . ASN A 1 153 ? 9.217 3.835 4.599 1.00 87.12 153 ASN A N 1
ATOM 1131 C CA . ASN A 1 153 ? 10.127 2.799 4.089 1.00 87.12 153 ASN A CA 1
ATOM 1132 C C . ASN A 1 153 ? 10.569 3.089 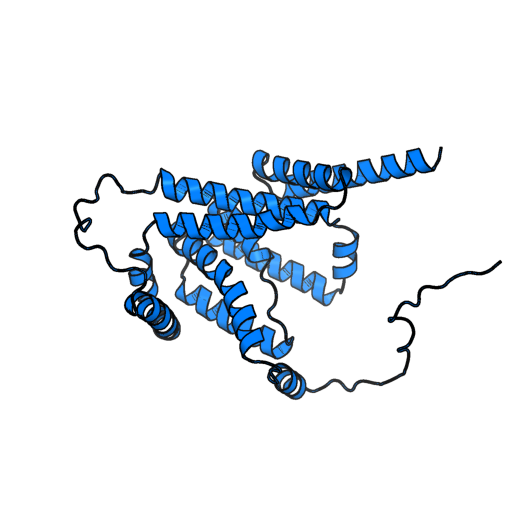2.651 1.00 87.12 153 ASN A C 1
ATOM 1134 O O . ASN A 1 153 ? 11.761 3.011 2.349 1.00 87.12 153 ASN A O 1
ATOM 1138 N N . PHE A 1 154 ? 9.644 3.513 1.785 1.00 86.75 154 PHE A N 1
ATOM 1139 C CA . PHE A 1 154 ? 9.990 3.976 0.442 1.00 86.75 154 PHE A CA 1
ATOM 1140 C C . PHE A 1 154 ? 10.886 5.215 0.464 1.00 86.75 154 PHE A C 1
ATOM 1142 O O . PHE A 1 154 ? 11.876 5.259 -0.263 1.00 86.75 154 PHE A O 1
ATOM 1149 N N . ALA A 1 155 ? 10.610 6.191 1.331 1.00 87.81 155 ALA A N 1
ATOM 1150 C CA . ALA A 1 155 ? 11.467 7.366 1.473 1.00 87.81 155 ALA A CA 1
ATOM 1151 C C . ALA A 1 155 ? 12.885 7.005 1.964 1.00 87.81 155 ALA A C 1
ATOM 1153 O O . ALA A 1 155 ? 13.868 7.539 1.453 1.00 87.81 155 ALA A O 1
ATOM 1154 N N . MET A 1 156 ? 13.020 6.073 2.911 1.00 85.00 156 MET A N 1
ATOM 1155 C CA . MET A 1 156 ? 14.323 5.604 3.398 1.00 85.00 156 MET A CA 1
ATOM 1156 C C . MET A 1 156 ? 15.095 4.847 2.315 1.00 85.00 156 MET A C 1
ATOM 1158 O O . MET A 1 156 ? 16.280 5.114 2.106 1.00 85.00 156 MET A O 1
ATOM 1162 N N . ALA A 1 157 ? 14.423 3.959 1.579 1.00 79.81 157 ALA A N 1
ATOM 1163 C CA . ALA A 1 157 ? 15.012 3.281 0.432 1.00 79.81 157 ALA A CA 1
ATOM 1164 C C . ALA A 1 157 ? 15.452 4.295 -0.639 1.00 79.81 157 ALA A C 1
ATOM 1166 O O . ALA A 1 157 ? 16.578 4.223 -1.122 1.00 79.81 157 ALA A O 1
ATOM 1167 N N . ALA A 1 158 ? 14.635 5.310 -0.933 1.00 81.19 158 ALA A N 1
ATOM 1168 C CA . ALA A 1 158 ? 14.970 6.380 -1.872 1.00 81.19 158 ALA A CA 1
ATOM 1169 C C . ALA A 1 158 ? 16.239 7.136 -1.469 1.00 81.19 158 ALA A C 1
ATOM 1171 O O . ALA A 1 158 ? 17.132 7.339 -2.292 1.00 81.19 158 ALA A O 1
ATOM 1172 N N . VAL A 1 159 ? 16.344 7.518 -0.193 1.00 82.06 159 VAL A N 1
ATOM 1173 C CA . VAL A 1 159 ? 17.540 8.175 0.347 1.00 82.06 159 VAL A CA 1
ATOM 1174 C C . VAL A 1 159 ? 18.755 7.264 0.222 1.00 82.06 159 VAL A C 1
ATOM 1176 O O . VAL A 1 159 ? 19.820 7.747 -0.156 1.00 82.06 159 VAL A O 1
ATOM 1179 N N . LYS A 1 160 ? 18.606 5.959 0.478 1.00 78.94 160 LYS A N 1
ATOM 1180 C CA . LYS A 1 160 ? 19.693 4.991 0.311 1.00 78.94 160 LYS A CA 1
ATOM 1181 C C . LYS A 1 160 ? 20.180 4.938 -1.142 1.00 78.94 160 LYS A C 1
ATOM 1183 O O . LYS A 1 160 ? 21.374 5.121 -1.365 1.00 78.94 160 LYS A O 1
ATOM 1188 N N . TYR A 1 161 ? 19.270 4.814 -2.112 1.00 73.38 161 TYR A N 1
ATOM 1189 C CA . TYR A 1 161 ? 19.615 4.831 -3.542 1.00 73.38 161 TYR A CA 1
ATOM 1190 C C . TYR A 1 161 ? 20.294 6.134 -3.977 1.00 73.38 161 TYR A C 1
ATOM 1192 O O . TYR A 1 161 ? 21.232 6.107 -4.769 1.00 73.38 161 TYR A O 1
ATOM 1200 N N . ILE A 1 162 ? 19.848 7.282 -3.456 1.00 74.69 162 ILE A N 1
ATOM 1201 C CA . ILE A 1 162 ? 20.442 8.588 -3.783 1.00 74.69 162 ILE A CA 1
ATOM 1202 C C . ILE A 1 162 ? 21.808 8.764 -3.113 1.00 74.69 162 ILE A C 1
ATOM 1204 O O . ILE A 1 162 ? 22.684 9.398 -3.683 1.00 74.69 162 ILE A O 1
ATOM 1208 N N . ARG A 1 163 ? 22.010 8.265 -1.892 1.00 71.56 163 ARG A N 1
ATOM 1209 C CA . ARG A 1 163 ? 23.241 8.518 -1.128 1.00 71.56 163 ARG A CA 1
ATOM 1210 C C . ARG A 1 163 ? 24.355 7.514 -1.400 1.00 71.56 163 ARG A C 1
ATOM 1212 O O . ARG A 1 163 ? 25.507 7.933 -1.428 1.00 71.56 163 ARG A O 1
ATOM 1219 N N . TYR A 1 164 ? 24.032 6.230 -1.542 1.00 64.44 164 TYR A N 1
ATOM 1220 C CA . TYR A 1 164 ? 25.021 5.145 -1.521 1.00 64.44 164 TYR A CA 1
ATOM 1221 C C . TYR A 1 164 ? 25.244 4.510 -2.893 1.00 64.44 164 TYR A C 1
ATOM 1223 O O . TYR A 1 164 ? 26.388 4.277 -3.266 1.00 64.44 164 TYR A O 1
ATOM 1231 N N . GLU A 1 165 ? 24.192 4.337 -3.690 1.00 61.94 165 GLU A N 1
ATOM 1232 C CA . GLU A 1 165 ? 24.295 3.845 -5.073 1.00 61.94 165 GLU A CA 1
ATOM 1233 C C . GLU A 1 165 ? 24.557 4.967 -6.096 1.00 61.94 165 GLU A C 1
ATOM 1235 O O . GLU A 1 165 ? 24.539 4.753 -7.312 1.00 61.94 165 GLU A O 1
ATOM 1240 N N . GLN A 1 166 ? 24.835 6.185 -5.625 1.00 50.41 166 GLN A N 1
ATOM 1241 C CA . GLN A 1 166 ? 25.309 7.248 -6.493 1.00 50.41 166 GLN A CA 1
ATOM 1242 C C . GLN A 1 166 ? 26.786 7.051 -6.822 1.00 50.41 166 GLN A C 1
ATOM 1244 O O . GLN A 1 166 ? 27.680 7.534 -6.131 1.00 50.41 166 GLN A O 1
ATOM 1249 N N . ASP A 1 167 ? 27.024 6.412 -7.966 1.00 45.53 167 ASP A N 1
ATOM 1250 C CA . ASP A 1 167 ? 28.308 6.337 -8.669 1.00 45.53 167 ASP A CA 1
ATOM 1251 C C . ASP A 1 167 ? 28.742 7.724 -9.220 1.00 45.53 167 ASP A C 1
ATOM 1253 O O . ASP A 1 167 ? 29.178 7.896 -10.358 1.00 45.53 167 ASP A O 1
ATOM 1257 N N . LEU A 1 168 ? 28.621 8.773 -8.400 1.00 47.09 168 LEU A N 1
ATOM 1258 C CA . LEU A 1 168 ? 29.063 10.136 -8.702 1.00 47.09 168 LEU A CA 1
ATOM 1259 C C . LEU A 1 168 ? 30.599 10.261 -8.705 1.00 47.09 168 LEU A C 1
ATOM 1261 O O . LEU A 1 168 ? 31.128 11.277 -9.150 1.00 47.09 168 LEU A O 1
ATOM 1265 N N . GLY A 1 169 ? 31.324 9.230 -8.252 1.00 42.34 169 GLY A N 1
ATOM 1266 C CA . GLY A 1 169 ? 32.790 9.185 -8.199 1.00 42.34 169 GLY A CA 1
ATOM 1267 C C . GLY A 1 169 ? 33.486 8.622 -9.447 1.00 42.34 169 GLY A C 1
ATOM 1268 O O . GLY A 1 169 ? 34.699 8.774 -9.579 1.00 42.34 169 GLY A O 1
ATOM 1269 N N . LYS A 1 170 ? 32.757 8.001 -10.386 1.00 39.72 170 LYS A N 1
ATOM 1270 C CA . LYS A 1 170 ? 33.312 7.481 -11.658 1.00 39.72 170 LYS A CA 1
ATOM 1271 C C . LYS A 1 170 ? 32.608 8.025 -12.903 1.00 39.72 170 LYS A C 1
ATOM 1273 O O . LYS A 1 170 ? 32.766 7.499 -14.001 1.00 39.72 170 LYS A O 1
ATOM 1278 N N . GLY A 1 171 ? 31.929 9.161 -12.765 1.00 37.91 171 GLY A N 1
ATOM 1279 C CA . GLY A 1 171 ? 31.354 9.940 -13.862 1.00 37.91 171 GLY A CA 1
ATOM 1280 C C . GLY A 1 171 ? 32.385 10.689 -14.718 1.00 37.91 171 GLY A C 1
ATOM 1281 O O . GLY A 1 171 ? 32.194 11.865 -15.012 1.00 37.91 171 GLY A O 1
ATOM 1282 N N . LYS A 1 172 ? 33.459 10.033 -15.178 1.00 39.50 172 LYS A N 1
ATOM 1283 C CA . LYS A 1 172 ? 34.139 10.448 -16.418 1.00 39.50 172 LYS A CA 1
ATOM 1284 C C . LYS A 1 172 ? 33.454 9.765 -17.597 1.00 39.50 172 LYS A C 1
ATOM 1286 O O . LYS A 1 172 ? 34.036 8.909 -18.251 1.00 39.50 172 LYS A O 1
ATOM 1291 N N . SER A 1 173 ? 32.205 10.141 -17.849 1.00 40.72 173 SER A N 1
ATOM 1292 C CA . SER A 1 173 ? 31.581 10.117 -19.174 1.00 40.72 173 SER A CA 1
ATOM 1293 C C . SER A 1 173 ? 30.231 10.825 -19.101 1.00 40.72 173 SER A C 1
ATOM 1295 O O . SER A 1 173 ? 29.350 10.432 -18.348 1.00 40.72 173 SER A O 1
ATOM 1297 N N . ALA A 1 174 ? 30.099 11.870 -19.919 1.00 37.62 174 ALA A N 1
ATOM 1298 C CA . ALA A 1 174 ? 28.864 12.572 -20.277 1.00 37.62 174 ALA A CA 1
ATOM 1299 C C . ALA A 1 174 ? 28.304 13.696 -19.369 1.00 37.62 174 ALA A C 1
ATOM 1301 O O . ALA A 1 174 ? 27.173 14.118 -19.592 1.00 37.62 174 ALA A O 1
ATOM 1302 N N . VAL A 1 175 ? 29.104 14.346 -18.510 1.00 36.91 175 VAL A N 1
ATOM 1303 C CA . VAL A 1 175 ? 28.817 15.735 -18.042 1.00 36.91 175 VAL A CA 1
ATOM 1304 C C . VAL A 1 175 ? 29.214 16.757 -19.130 1.00 36.91 175 VAL A C 1
ATOM 1306 O O . VAL A 1 175 ? 29.968 17.693 -18.907 1.00 36.91 175 VAL A O 1
ATOM 1309 N N . GLY A 1 176 ? 28.765 16.526 -20.367 1.00 31.33 176 GLY A N 1
ATOM 1310 C CA . GLY A 1 176 ? 29.164 17.319 -21.541 1.00 31.33 176 GLY A CA 1
ATOM 1311 C C . GLY A 1 176 ? 28.071 17.562 -22.581 1.00 31.33 176 GLY A C 1
ATOM 1312 O O . GLY A 1 176 ? 28.276 18.348 -23.499 1.00 31.33 176 GLY A O 1
ATOM 1313 N N . LYS A 1 177 ? 26.891 16.949 -22.450 1.00 34.28 177 LYS A N 1
ATOM 1314 C CA . LYS A 1 177 ? 25.707 17.343 -23.223 1.00 34.28 177 LYS A CA 1
ATOM 1315 C C . LYS A 1 177 ? 24.500 17.311 -22.301 1.00 34.28 177 LYS A C 1
ATOM 1317 O O . LYS A 1 177 ? 23.983 16.238 -22.006 1.00 34.28 177 LYS A O 1
ATOM 1322 N N . LEU A 1 178 ? 24.063 18.491 -21.859 1.00 39.81 178 LEU A N 1
ATOM 1323 C CA . LEU A 1 178 ? 22.708 18.697 -21.353 1.00 39.81 178 LEU A CA 1
ATOM 1324 C C . LEU A 1 178 ? 21.746 18.133 -22.409 1.00 39.81 178 LEU A C 1
ATOM 1326 O O . LEU A 1 178 ? 21.545 18.743 -23.457 1.00 39.81 178 LEU A O 1
ATOM 1330 N N . ARG A 1 179 ? 21.198 16.939 -22.168 1.00 45.00 179 ARG A N 1
ATOM 1331 C CA . ARG A 1 179 ? 20.059 16.443 -22.940 1.00 45.00 179 ARG A CA 1
ATOM 1332 C C . ARG A 1 179 ? 18.844 17.246 -22.462 1.00 45.00 179 ARG A C 1
ATOM 1334 O O . ARG A 1 179 ? 18.559 17.200 -21.264 1.00 45.00 179 ARG A O 1
ATOM 1341 N N . PRO A 1 180 ? 18.158 18.007 -23.331 1.00 41.53 180 PRO A N 1
ATOM 1342 C CA . PRO A 1 180 ? 16.995 18.790 -22.933 1.00 41.53 180 PRO A CA 1
ATOM 1343 C C . PRO A 1 180 ? 15.882 17.839 -22.485 1.00 41.53 180 PRO A C 1
ATOM 1345 O O . PRO A 1 180 ? 15.295 17.123 -23.290 1.00 41.53 180 PRO A O 1
ATOM 1348 N N . TRP A 1 181 ? 15.612 17.803 -21.182 1.00 46.62 181 TRP A N 1
ATOM 1349 C CA . TRP A 1 181 ? 14.663 16.862 -20.579 1.00 46.62 181 TRP A CA 1
ATOM 1350 C C . TRP A 1 181 ? 13.193 17.180 -20.923 1.00 46.62 181 TRP A C 1
ATOM 1352 O O . TRP A 1 181 ? 12.328 16.325 -20.781 1.00 46.62 181 TRP A O 1
ATOM 1362 N N . ALA A 1 182 ? 12.930 18.381 -21.451 1.00 44.62 182 ALA A N 1
ATOM 1363 C CA . ALA A 1 182 ? 11.625 18.838 -21.940 1.00 44.62 182 ALA A CA 1
ATOM 1364 C C . ALA A 1 182 ? 11.459 18.729 -23.474 1.00 44.62 182 ALA A C 1
ATOM 1366 O O . ALA A 1 182 ? 10.562 19.345 -24.045 1.00 44.62 182 ALA A O 1
ATOM 1367 N N . GLY A 1 183 ? 12.348 18.007 -24.165 1.00 48.34 183 GLY A N 1
ATOM 1368 C CA . GLY A 1 183 ? 12.238 17.779 -25.607 1.00 48.34 183 GLY A CA 1
ATOM 1369 C C . GLY A 1 183 ? 11.257 16.656 -25.955 1.00 48.34 183 GLY A C 1
ATOM 1370 O O . GLY A 1 183 ? 11.049 15.737 -25.160 1.00 48.34 183 GLY A O 1
ATOM 1371 N N . LEU A 1 184 ? 10.724 16.691 -27.185 1.00 46.50 184 LEU A N 1
ATOM 1372 C CA . LEU A 1 184 ? 9.924 15.613 -27.791 1.00 46.50 184 LEU A CA 1
ATOM 1373 C C . LEU A 1 184 ? 10.564 14.227 -27.579 1.00 46.50 184 LEU A C 1
ATOM 1375 O O . LEU A 1 184 ? 9.855 13.244 -27.416 1.00 46.50 184 LEU A O 1
ATOM 1379 N N . ASP A 1 185 ? 11.895 14.164 -27.496 1.00 46.31 185 ASP A N 1
ATOM 1380 C CA . ASP A 1 185 ? 12.684 12.951 -27.284 1.00 46.31 185 ASP A CA 1
ATOM 1381 C C . ASP A 1 185 ? 12.376 12.206 -25.980 1.00 46.31 185 ASP A C 1
ATOM 1383 O O . ASP A 1 185 ? 12.446 10.984 -25.972 1.00 46.31 185 ASP A O 1
ATOM 1387 N N . GLY A 1 186 ? 12.029 12.887 -24.880 1.00 48.59 186 GLY A N 1
ATOM 1388 C CA . GLY A 1 186 ? 11.689 12.224 -23.610 1.00 48.59 186 GLY A CA 1
ATOM 1389 C C . GLY A 1 186 ? 10.315 11.554 -23.653 1.00 48.59 186 GLY A C 1
ATOM 1390 O O . GLY A 1 186 ? 10.146 10.428 -23.187 1.00 48.59 186 GLY A O 1
ATOM 1391 N N . LEU A 1 187 ? 9.354 12.227 -24.290 1.00 50.62 187 LEU A N 1
ATOM 1392 C CA . LEU A 1 187 ? 8.013 11.706 -24.542 1.00 50.62 187 LEU A CA 1
ATOM 1393 C C . LEU A 1 187 ? 8.049 10.576 -25.577 1.00 50.62 187 LEU A C 1
ATOM 1395 O O . LEU A 1 187 ? 7.411 9.547 -25.388 1.00 50.62 187 LEU A O 1
ATOM 1399 N N . VAL A 1 188 ? 8.855 10.728 -26.629 1.00 53.28 188 VAL A N 1
ATOM 1400 C CA . VAL A 1 188 ? 9.110 9.681 -27.622 1.00 53.28 188 VAL A CA 1
ATOM 1401 C C . VAL A 1 188 ? 9.81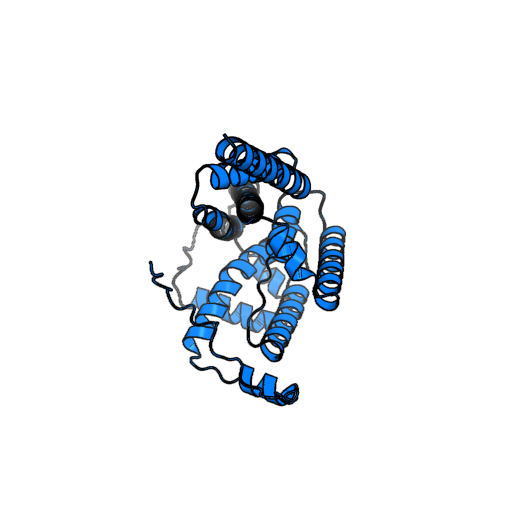7 8.496 -26.976 1.00 53.28 188 VAL A C 1
ATOM 1403 O O . VAL A 1 188 ? 9.451 7.373 -27.283 1.00 53.28 188 VAL A O 1
ATOM 1406 N N . LEU A 1 189 ? 10.749 8.697 -26.037 1.00 51.47 189 LEU A N 1
ATOM 1407 C CA . LEU A 1 189 ? 11.369 7.593 -25.299 1.00 51.47 189 LEU A CA 1
ATOM 1408 C C . LEU A 1 189 ? 10.359 6.869 -24.402 1.00 51.47 189 LEU A C 1
ATOM 1410 O O . LEU A 1 189 ? 10.387 5.648 -24.337 1.00 51.47 189 LEU A O 1
ATOM 1414 N N . ALA A 1 190 ? 9.464 7.599 -23.730 1.00 52.38 190 ALA A N 1
ATOM 1415 C CA . ALA A 1 190 ? 8.428 7.018 -22.878 1.00 52.38 190 ALA A CA 1
ATOM 1416 C C . ALA A 1 190 ? 7.375 6.248 -23.695 1.00 52.38 190 ALA A C 1
ATOM 1418 O O . ALA A 1 190 ? 7.027 5.125 -23.344 1.00 52.38 190 ALA A O 1
ATOM 1419 N N . ILE A 1 191 ? 6.924 6.807 -24.823 1.00 62.69 191 ILE A N 1
ATOM 1420 C CA . ILE A 1 191 ? 5.987 6.160 -25.754 1.00 62.69 191 ILE A CA 1
ATOM 1421 C C . ILE A 1 191 ? 6.660 4.985 -26.471 1.00 62.69 191 ILE A C 1
ATOM 1423 O O . ILE A 1 191 ? 6.059 3.923 -26.608 1.00 62.69 191 ILE A O 1
ATOM 1427 N N . ALA A 1 192 ? 7.922 5.126 -26.881 1.00 55.53 192 ALA A N 1
ATOM 1428 C CA . ALA A 1 192 ? 8.697 4.041 -27.470 1.00 55.53 192 ALA A CA 1
ATOM 1429 C C . ALA A 1 192 ? 8.992 2.944 -26.447 1.00 55.53 192 ALA A C 1
ATOM 1431 O O . ALA A 1 192 ? 8.966 1.782 -26.820 1.00 55.53 192 ALA A O 1
ATOM 1432 N N . ALA A 1 193 ? 9.216 3.268 -25.171 1.00 52.75 193 ALA A N 1
ATOM 1433 C CA . ALA A 1 193 ? 9.361 2.287 -24.098 1.00 52.75 193 ALA A CA 1
ATOM 1434 C C . ALA A 1 193 ? 8.037 1.573 -23.793 1.00 52.75 193 ALA A C 1
ATOM 1436 O O . ALA A 1 193 ? 8.049 0.371 -23.549 1.00 52.75 193 ALA A O 1
ATOM 1437 N N . LEU A 1 194 ? 6.903 2.275 -23.871 1.00 57.00 194 LEU A N 1
ATOM 1438 C CA . LEU A 1 194 ? 5.567 1.683 -23.765 1.00 57.00 194 LEU A CA 1
ATOM 1439 C C . LEU A 1 194 ? 5.296 0.722 -24.938 1.00 57.00 194 LEU A C 1
ATOM 1441 O O . LEU A 1 194 ? 4.860 -0.407 -24.732 1.00 57.00 194 LEU A O 1
ATOM 1445 N N . ALA A 1 195 ? 5.626 1.139 -26.164 1.00 59.88 195 ALA A N 1
ATOM 1446 C CA . ALA A 1 195 ? 5.464 0.343 -27.380 1.00 59.88 195 ALA A CA 1
ATOM 1447 C C . ALA A 1 195 ? 6.449 -0.840 -27.456 1.00 59.88 195 ALA A C 1
ATOM 1449 O O . ALA A 1 195 ? 6.062 -1.943 -27.828 1.00 59.88 195 ALA A O 1
ATOM 1450 N N . LEU A 1 196 ? 7.710 -0.649 -27.056 1.00 51.72 196 LEU A N 1
ATOM 1451 C CA . LEU A 1 196 ? 8.717 -1.713 -26.966 1.00 51.72 196 LEU A CA 1
ATOM 1452 C C . LEU A 1 196 ? 8.443 -2.660 -25.799 1.00 51.72 196 LEU A C 1
ATOM 1454 O O . LEU A 1 196 ? 8.698 -3.851 -25.933 1.00 51.72 196 LEU A O 1
ATOM 1458 N N . GLY A 1 197 ? 7.892 -2.173 -24.686 1.00 51.59 197 GLY A N 1
ATOM 1459 C CA . GLY A 1 197 ? 7.448 -3.009 -23.570 1.00 51.59 197 GLY A CA 1
ATOM 1460 C C . GLY A 1 197 ? 6.291 -3.933 -23.945 1.00 51.59 197 GLY A C 1
ATOM 1461 O O . GLY A 1 197 ? 6.230 -5.057 -23.456 1.00 51.59 197 GLY A O 1
ATOM 1462 N N . LEU A 1 198 ? 5.436 -3.503 -24.876 1.00 56.16 198 LEU A N 1
ATOM 1463 C CA . LEU A 1 198 ? 4.363 -4.313 -25.458 1.00 56.16 198 LEU A CA 1
ATOM 1464 C C . LEU A 1 198 ? 4.857 -5.383 -26.451 1.00 56.16 198 LEU A C 1
ATOM 1466 O O . LEU A 1 198 ? 4.135 -6.349 -26.683 1.00 56.16 198 LEU A O 1
ATOM 1470 N N . VAL A 1 199 ? 6.057 -5.238 -27.036 1.00 53.16 199 VAL A N 1
ATOM 1471 C CA . VAL A 1 199 ? 6.524 -6.088 -28.155 1.00 53.16 199 VAL A CA 1
ATOM 1472 C C . VAL A 1 199 ? 7.802 -6.893 -27.844 1.00 53.16 199 VAL A C 1
ATOM 1474 O O . VAL A 1 199 ? 7.962 -7.985 -28.381 1.00 53.16 199 VAL A O 1
ATOM 1477 N N . LEU A 1 200 ? 8.714 -6.434 -26.973 1.00 50.81 200 LEU A N 1
ATOM 1478 C CA . LEU A 1 200 ? 10.000 -7.098 -26.683 1.00 50.81 200 LEU A CA 1
ATOM 1479 C C . LEU A 1 200 ? 10.425 -6.959 -25.204 1.00 50.81 200 LEU A C 1
ATOM 1481 O O . LEU A 1 200 ? 11.234 -6.097 -24.848 1.00 50.81 200 LEU A O 1
ATOM 1485 N N . GLY A 1 201 ? 9.955 -7.869 -24.344 1.00 54.34 201 GLY A N 1
ATOM 1486 C CA . GLY A 1 201 ? 10.242 -7.882 -22.897 1.00 54.34 201 GLY A CA 1
ATOM 1487 C C . GLY A 1 201 ? 11.731 -7.885 -22.496 1.00 54.34 201 GLY A C 1
ATOM 1488 O O . GLY A 1 201 ? 12.076 -7.380 -21.432 1.00 54.34 201 GLY A O 1
ATOM 1489 N N . SER A 1 202 ? 12.642 -8.355 -23.357 1.00 51.53 202 SER A N 1
ATOM 1490 C CA . SER A 1 202 ? 14.088 -8.411 -23.078 1.00 51.53 202 SER A CA 1
ATOM 1491 C C . SER A 1 202 ? 14.848 -7.102 -23.358 1.00 51.53 202 SER A C 1
ATOM 1493 O O . SER A 1 202 ? 15.938 -6.894 -22.824 1.00 51.53 202 SER A O 1
ATOM 1495 N N . SER A 1 203 ? 14.298 -6.190 -24.171 1.00 50.69 203 SER A N 1
ATOM 1496 C CA . SER A 1 203 ? 14.965 -4.918 -24.526 1.00 50.69 203 SER A CA 1
ATOM 1497 C C . SER A 1 203 ? 14.685 -3.792 -23.526 1.00 50.69 203 SER A C 1
ATOM 1499 O O . SER A 1 203 ? 15.466 -2.845 -23.419 1.00 50.69 203 SER A O 1
ATOM 1501 N N . VAL A 1 204 ? 13.614 -3.931 -22.742 1.00 52.19 204 VAL A N 1
ATOM 1502 C CA . VAL A 1 204 ? 13.218 -2.994 -21.683 1.00 52.19 204 VAL A CA 1
ATOM 1503 C C . VAL A 1 204 ? 14.293 -2.872 -20.601 1.00 52.19 204 VAL A C 1
ATOM 1505 O O . VAL A 1 204 ? 14.613 -1.754 -20.205 1.00 52.19 204 VAL A O 1
ATOM 1508 N N . LEU A 1 205 ? 14.924 -3.979 -20.182 1.00 46.81 205 LEU A N 1
ATOM 1509 C CA . LEU A 1 205 ? 15.991 -3.934 -19.173 1.00 46.81 205 LEU A CA 1
ATOM 1510 C C . LEU A 1 205 ? 17.207 -3.114 -19.627 1.00 46.81 205 LEU A C 1
ATOM 1512 O O . LEU A 1 205 ? 17.843 -2.490 -18.789 1.00 46.81 205 LEU A O 1
ATOM 1516 N N . ARG A 1 206 ? 17.531 -3.056 -20.928 1.00 50.50 206 ARG A N 1
ATOM 1517 C CA . ARG A 1 206 ? 18.669 -2.250 -21.422 1.00 50.50 206 ARG A CA 1
ATOM 1518 C C . ARG A 1 206 ? 18.369 -0.754 -21.424 1.00 50.50 206 ARG A C 1
ATOM 1520 O O . ARG A 1 206 ? 19.251 0.043 -21.124 1.00 50.50 206 ARG A O 1
ATOM 1527 N N . VAL A 1 207 ? 17.129 -0.376 -21.733 1.00 53.88 207 VAL A N 1
ATOM 1528 C CA . VAL A 1 207 ? 16.675 1.021 -21.649 1.00 53.88 207 VAL A CA 1
ATOM 1529 C C . VAL A 1 207 ? 16.542 1.443 -20.184 1.00 53.88 207 VAL A C 1
ATOM 1531 O O . VAL A 1 207 ? 16.949 2.543 -19.822 1.00 53.88 207 VAL A O 1
ATOM 1534 N N . LEU A 1 208 ? 16.079 0.555 -19.305 1.00 48.53 208 LEU A N 1
ATOM 1535 C CA . LEU A 1 208 ? 15.971 0.832 -17.872 1.00 48.53 208 LEU A CA 1
ATOM 1536 C C . LEU A 1 208 ? 17.293 0.761 -17.110 1.00 48.53 208 LEU A C 1
ATOM 1538 O O . LEU A 1 208 ? 17.463 1.505 -16.157 1.00 48.53 208 LEU A O 1
ATOM 1542 N N . ALA A 1 209 ? 18.270 -0.027 -17.558 1.00 49.66 209 ALA A N 1
ATOM 1543 C CA . ALA A 1 209 ? 19.636 0.016 -17.030 1.00 49.66 209 ALA A CA 1
ATOM 1544 C C . ALA A 1 209 ? 20.342 1.353 -17.328 1.00 49.66 209 ALA A C 1
ATOM 1546 O O . ALA A 1 209 ? 21.362 1.662 -16.721 1.00 49.66 209 ALA A O 1
ATOM 1547 N N . SER A 1 210 ? 19.796 2.160 -18.246 1.00 52.91 210 SER A N 1
ATOM 1548 C CA . SER A 1 210 ? 20.239 3.536 -18.481 1.00 52.91 210 SER A CA 1
ATOM 1549 C C . SER A 1 210 ? 19.481 4.579 -17.648 1.00 52.91 210 SER A C 1
ATOM 1551 O O . SER A 1 210 ? 19.772 5.773 -17.762 1.00 52.91 210 SER A O 1
ATOM 1553 N N . PHE A 1 211 ? 18.532 4.161 -16.794 1.00 54.22 211 PHE A N 1
ATOM 1554 C CA . PHE A 1 211 ? 17.899 5.077 -15.847 1.00 54.22 211 PHE A CA 1
ATOM 1555 C C . PHE A 1 211 ? 18.914 5.498 -14.780 1.00 54.22 211 PHE A C 1
ATOM 1557 O O . PHE A 1 211 ? 19.521 4.643 -14.133 1.00 54.22 211 PHE A O 1
ATOM 1564 N N . PRO A 1 212 ? 19.087 6.811 -14.544 1.00 60.06 212 PRO A N 1
ATOM 1565 C CA . PRO A 1 212 ? 19.937 7.283 -13.464 1.00 60.06 212 PRO A CA 1
ATOM 1566 C C . PRO A 1 212 ? 19.423 6.740 -12.132 1.00 60.06 212 PRO A C 1
ATOM 1568 O O . PRO A 1 212 ? 18.242 6.899 -11.820 1.00 60.06 212 PRO A O 1
ATOM 1571 N N . VAL A 1 213 ? 20.304 6.181 -11.301 1.00 62.25 213 VAL A N 1
ATOM 1572 C CA . VAL A 1 213 ? 19.920 5.676 -9.970 1.00 62.25 213 VAL A CA 1
ATOM 1573 C C . VAL A 1 213 ? 19.295 6.781 -9.101 1.00 62.25 213 VAL A C 1
ATOM 1575 O O . VAL A 1 213 ? 18.385 6.537 -8.313 1.00 62.25 213 VAL A O 1
ATOM 1578 N N . GLY A 1 214 ? 19.685 8.040 -9.335 1.00 64.19 214 GLY A N 1
ATOM 1579 C CA . GLY A 1 214 ? 19.044 9.207 -8.724 1.00 64.19 214 GLY A CA 1
ATOM 1580 C C . GLY A 1 214 ? 17.574 9.409 -9.122 1.00 64.19 214 GLY A C 1
ATOM 1581 O O . GLY A 1 214 ? 16.786 9.855 -8.294 1.00 64.19 214 GLY A O 1
ATOM 1582 N N . LEU A 1 215 ? 17.171 9.047 -10.347 1.00 66.94 215 LEU A N 1
ATOM 1583 C CA . LEU A 1 215 ? 15.776 9.147 -10.790 1.00 66.94 215 LEU A CA 1
ATOM 1584 C C . LEU A 1 215 ? 14.896 8.132 -10.049 1.00 66.94 215 LEU A C 1
ATOM 1586 O O . LEU A 1 215 ? 13.794 8.476 -9.638 1.00 66.94 215 LEU A O 1
ATOM 1590 N N . LEU A 1 216 ? 15.408 6.923 -9.800 1.00 70.38 216 LEU A N 1
ATOM 1591 C CA . LEU A 1 216 ? 14.713 5.906 -9.001 1.00 70.38 216 LEU A CA 1
ATOM 1592 C C . LEU A 1 216 ? 14.436 6.399 -7.588 1.00 70.38 216 LEU A C 1
ATOM 1594 O O . LEU A 1 216 ? 13.325 6.245 -7.094 1.00 70.38 216 LEU A O 1
ATOM 1598 N N . GLY A 1 217 ? 15.424 7.039 -6.960 1.00 76.31 217 GLY A N 1
ATOM 1599 C CA . GLY A 1 217 ? 15.245 7.634 -5.642 1.00 76.31 217 GLY A CA 1
ATOM 1600 C C . GLY A 1 217 ? 14.157 8.708 -5.627 1.00 76.31 217 GLY A C 1
ATOM 1601 O O . GLY A 1 217 ? 13.301 8.697 -4.751 1.00 76.31 217 GLY A O 1
ATOM 1602 N N . VAL A 1 218 ? 14.122 9.602 -6.618 1.00 78.12 218 VAL A N 1
ATOM 1603 C CA . VAL A 1 218 ? 13.074 10.638 -6.700 1.00 78.12 218 VAL A CA 1
ATOM 1604 C C . VAL A 1 218 ? 11.685 10.025 -6.905 1.00 78.12 218 VAL A C 1
ATOM 1606 O O . VAL A 1 218 ? 10.736 10.421 -6.232 1.00 78.12 218 VAL A O 1
ATOM 1609 N N . LEU A 1 219 ? 11.564 9.035 -7.792 1.00 79.12 219 LEU A N 1
ATOM 1610 C CA . LEU A 1 219 ? 10.304 8.338 -8.066 1.00 79.12 219 LEU A CA 1
ATOM 1611 C C . LEU A 1 219 ? 9.790 7.576 -6.835 1.00 79.12 219 LEU A C 1
ATOM 1613 O O . LEU A 1 219 ? 8.601 7.610 -6.521 1.00 79.12 219 LEU A O 1
ATOM 1617 N N . LEU A 1 220 ? 10.693 6.926 -6.107 1.00 80.94 220 LEU A N 1
ATOM 1618 C CA . LEU A 1 220 ? 10.371 6.187 -4.895 1.00 80.94 220 LEU A CA 1
ATOM 1619 C C . LEU A 1 220 ? 10.013 7.120 -3.729 1.00 80.94 220 LEU A C 1
ATOM 1621 O O . LEU A 1 220 ? 9.111 6.819 -2.950 1.00 80.94 220 LEU A O 1
ATOM 1625 N N . LEU A 1 221 ? 10.654 8.290 -3.646 1.00 86.31 221 LEU A N 1
ATOM 1626 C CA . LEU A 1 221 ? 10.282 9.340 -2.699 1.00 86.31 221 LEU A CA 1
ATOM 1627 C C . LEU A 1 221 ? 8.888 9.895 -3.011 1.00 86.31 221 LEU A C 1
ATOM 1629 O O . LEU A 1 221 ? 8.096 10.073 -2.090 1.00 86.31 221 LEU A O 1
ATOM 1633 N N . PHE A 1 222 ? 8.560 10.110 -4.289 1.00 85.25 222 PHE A N 1
ATOM 1634 C CA . PHE A 1 222 ? 7.215 10.513 -4.705 1.00 85.25 222 PHE A CA 1
ATOM 1635 C C . PHE A 1 222 ? 6.160 9.472 -4.304 1.00 85.25 222 PHE A C 1
ATOM 1637 O O . PHE A 1 222 ? 5.170 9.827 -3.666 1.00 85.25 222 PHE A O 1
ATOM 1644 N N . ALA A 1 223 ? 6.411 8.186 -4.578 1.00 82.69 223 ALA A N 1
ATOM 1645 C CA . ALA A 1 223 ? 5.536 7.103 -4.130 1.00 82.69 223 ALA A CA 1
ATOM 1646 C C . ALA A 1 223 ? 5.385 7.099 -2.597 1.00 82.69 223 ALA A C 1
ATOM 1648 O O . ALA A 1 223 ? 4.272 7.000 -2.084 1.00 82.69 223 ALA A O 1
ATOM 1649 N N . GLY A 1 224 ? 6.483 7.281 -1.855 1.00 87.06 224 GLY A N 1
ATOM 1650 C CA . GLY A 1 224 ? 6.464 7.372 -0.395 1.00 87.06 224 GLY A CA 1
ATOM 1651 C C . GLY A 1 224 ? 5.612 8.529 0.134 1.00 87.06 224 GLY A C 1
ATOM 1652 O O . GLY A 1 224 ? 4.824 8.343 1.063 1.00 87.06 224 GLY A O 1
ATOM 1653 N N . VAL A 1 225 ? 5.715 9.707 -0.488 1.00 88.81 225 VAL A N 1
ATOM 1654 C CA . VAL A 1 225 ? 4.896 10.882 -0.154 1.00 88.81 225 VAL A CA 1
ATOM 1655 C C . VAL A 1 225 ? 3.420 10.622 -0.432 1.00 88.81 225 VAL A C 1
ATOM 1657 O O . VAL A 1 225 ? 2.592 10.953 0.413 1.00 88.81 225 VAL A O 1
ATOM 1660 N N . GLU A 1 226 ? 3.075 10.003 -1.562 1.00 86.31 226 GLU A N 1
ATOM 1661 C CA . GLU A 1 226 ? 1.682 9.665 -1.868 1.00 86.31 226 GLU A CA 1
ATOM 1662 C C . GLU A 1 226 ? 1.062 8.764 -0.794 1.00 86.31 226 GLU A C 1
ATOM 1664 O O . GLU A 1 226 ? -0.042 9.037 -0.320 1.00 86.31 226 GLU A O 1
ATOM 1669 N N . LEU A 1 227 ? 1.788 7.733 -0.349 1.00 85.81 227 LEU A N 1
ATOM 1670 C CA . LEU A 1 227 ? 1.334 6.894 0.761 1.00 85.81 227 LEU A CA 1
ATOM 1671 C C . LEU A 1 227 ? 1.239 7.686 2.073 1.00 85.81 227 LEU A C 1
ATOM 1673 O O . LEU A 1 227 ? 0.301 7.486 2.842 1.00 85.81 227 LEU A O 1
ATOM 1677 N N . ALA A 1 228 ? 2.179 8.595 2.337 1.00 88.56 228 ALA A N 1
ATOM 1678 C CA . ALA A 1 228 ? 2.198 9.391 3.561 1.00 88.56 228 ALA A CA 1
ATOM 1679 C C . ALA A 1 228 ? 1.063 10.428 3.634 1.00 88.56 228 ALA A C 1
ATOM 1681 O O . ALA A 1 228 ? 0.623 10.767 4.734 1.00 88.56 228 ALA A O 1
ATOM 1682 N N . ILE A 1 229 ? 0.539 10.908 2.497 1.00 88.50 229 ILE A N 1
ATOM 1683 C CA . ILE A 1 229 ? -0.611 11.834 2.456 1.00 88.50 229 ILE A CA 1
ATOM 1684 C C . ILE A 1 229 ? -1.838 11.232 3.157 1.00 88.50 229 ILE A C 1
ATOM 1686 O O . ILE A 1 229 ? -2.610 11.975 3.761 1.00 88.50 229 ILE A O 1
ATOM 1690 N N . ALA A 1 230 ? -1.962 9.903 3.191 1.00 82.69 230 ALA A N 1
ATOM 1691 C CA . ALA A 1 230 ? -3.003 9.182 3.919 1.00 82.69 230 ALA A CA 1
ATOM 1692 C C . ALA A 1 230 ? -3.065 9.510 5.427 1.00 82.69 230 ALA A C 1
ATOM 1694 O O . ALA A 1 230 ? -4.109 9.341 6.058 1.00 82.69 230 ALA A O 1
ATOM 1695 N N . ALA A 1 231 ? -1.971 10.007 6.014 1.00 84.56 231 ALA A N 1
ATOM 1696 C CA . ALA A 1 231 ? -1.939 10.460 7.402 1.00 84.56 231 ALA A CA 1
ATOM 1697 C C . ALA A 1 231 ? -2.810 11.706 7.654 1.00 84.56 231 ALA A C 1
ATOM 1699 O O . ALA A 1 231 ? -3.182 11.965 8.798 1.00 84.56 231 ALA A O 1
ATOM 1700 N N . ARG A 1 232 ? -3.153 12.471 6.604 1.00 85.75 232 ARG A N 1
ATOM 1701 C CA . ARG A 1 232 ? -3.991 13.679 6.705 1.00 85.75 232 ARG A CA 1
ATOM 1702 C C . ARG A 1 232 ? -5.460 13.383 7.000 1.00 85.75 232 ARG A C 1
ATOM 1704 O O . ARG A 1 232 ? -6.155 14.278 7.463 1.00 85.75 232 ARG A O 1
ATOM 1711 N N . ASP A 1 233 ? -5.908 12.147 6.798 1.00 84.00 233 ASP A N 1
ATOM 1712 C CA . ASP A 1 233 ? -7.308 11.752 6.995 1.00 84.00 233 ASP A CA 1
ATOM 1713 C C . ASP A 1 233 ? -7.677 11.531 8.478 1.00 84.00 233 ASP A C 1
ATOM 1715 O O . ASP A 1 233 ? -8.785 11.093 8.782 1.00 84.00 233 ASP A O 1
ATOM 1719 N N . MET A 1 234 ? -6.766 11.797 9.423 1.00 87.50 234 MET A N 1
ATOM 1720 C CA . MET A 1 234 ? -7.026 11.624 10.857 1.00 87.50 234 MET A CA 1
ATOM 1721 C C . MET A 1 234 ? -7.730 12.839 11.455 1.00 87.50 234 MET A C 1
ATOM 1723 O O . MET A 1 234 ? -7.196 13.948 11.463 1.00 87.50 234 MET A O 1
ATOM 1727 N N . SER A 1 235 ? -8.921 12.604 12.004 1.00 83.19 235 SER A N 1
ATOM 1728 C CA . SER A 1 235 ? -9.822 13.659 12.475 1.00 83.19 235 SER A CA 1
ATOM 1729 C C . SER A 1 235 ? -9.627 14.017 13.952 1.00 83.19 235 SER A C 1
ATOM 1731 O O . SER A 1 235 ? -9.945 15.129 14.374 1.00 83.19 235 SER A O 1
ATOM 1733 N N . SER A 1 236 ? -9.068 13.101 14.753 1.00 90.50 236 SER A N 1
ATOM 1734 C CA . SER A 1 236 ? -8.899 13.286 16.197 1.00 90.50 236 SER A CA 1
ATOM 1735 C C . SER A 1 236 ? -7.474 13.021 16.692 1.00 90.50 236 SER A C 1
ATOM 1737 O O . SER A 1 236 ? -6.706 12.253 16.111 1.00 90.50 236 SER A O 1
ATOM 1739 N N . LYS A 1 237 ? -7.124 13.624 17.839 1.00 89.06 237 LYS A N 1
ATOM 1740 C CA . LYS A 1 237 ? -5.825 13.404 18.504 1.00 89.06 237 LYS A CA 1
ATOM 1741 C C . LYS A 1 237 ? -5.621 11.940 18.914 1.00 89.06 237 LYS A C 1
ATOM 1743 O O . LYS A 1 237 ? -4.498 11.451 18.874 1.00 89.06 237 LYS A O 1
ATOM 1748 N N . ALA A 1 238 ? -6.698 11.253 19.300 1.00 88.81 238 ALA A N 1
ATOM 1749 C CA . ALA A 1 238 ? -6.672 9.842 19.681 1.00 88.81 238 ALA A CA 1
ATOM 1750 C C . ALA A 1 238 ? -6.360 8.941 18.475 1.00 88.81 238 ALA A C 1
ATOM 1752 O O . ALA A 1 238 ? -5.501 8.068 18.562 1.00 88.81 238 ALA A O 1
ATOM 1753 N N . GLU A 1 239 ? -7.000 9.197 17.332 1.00 90.69 239 GLU A N 1
ATOM 1754 C CA . GLU A 1 239 ? -6.725 8.492 16.076 1.00 90.69 239 GLU A CA 1
ATOM 1755 C C . GLU A 1 239 ? -5.299 8.751 15.582 1.00 90.69 239 GLU A C 1
ATOM 1757 O O . GLU A 1 239 ? -4.574 7.810 15.265 1.00 90.69 239 GLU A O 1
ATOM 1762 N N . ALA A 1 240 ? -4.852 10.011 15.600 1.00 91.69 240 ALA A N 1
ATOM 1763 C CA . ALA A 1 240 ? -3.483 10.361 15.236 1.00 91.69 240 ALA A CA 1
ATOM 1764 C C . ALA A 1 240 ? -2.448 9.667 16.140 1.00 91.69 240 ALA A C 1
ATOM 1766 O O . ALA A 1 240 ? -1.432 9.185 15.648 1.00 91.69 240 ALA A O 1
ATOM 1767 N N . PHE A 1 241 ? -2.717 9.554 17.446 1.00 92.94 241 PHE A N 1
ATOM 1768 C CA . PHE A 1 241 ? -1.850 8.822 18.371 1.00 92.94 241 PHE A CA 1
ATOM 1769 C C . PHE A 1 241 ? -1.729 7.338 17.995 1.00 92.94 241 PHE A C 1
ATOM 1771 O O . PHE A 1 241 ? -0.614 6.834 17.880 1.00 92.94 241 PHE A O 1
ATOM 1778 N N . VAL A 1 242 ? -2.848 6.649 17.738 1.00 93.38 242 VAL A N 1
ATOM 1779 C CA . VAL A 1 242 ? -2.840 5.238 17.302 1.00 93.38 242 VAL A CA 1
ATOM 1780 C C . VAL A 1 242 ? -2.070 5.070 15.994 1.00 93.38 242 VAL A C 1
ATOM 1782 O O . VAL A 1 242 ? -1.244 4.165 15.875 1.00 93.38 242 VAL A O 1
ATOM 1785 N N . MET A 1 243 ? -2.315 5.957 15.030 1.00 94.19 243 MET A N 1
ATOM 1786 C CA . MET A 1 243 ? -1.645 5.962 13.732 1.00 94.19 243 MET A CA 1
ATOM 1787 C C . MET A 1 243 ? -0.123 6.119 13.880 1.00 94.19 243 MET A C 1
ATOM 1789 O O . MET A 1 243 ? 0.634 5.340 13.293 1.00 94.19 243 MET A O 1
ATOM 1793 N N . LEU A 1 244 ? 0.341 7.053 14.717 1.00 93.06 244 LEU A N 1
ATOM 1794 C CA . LEU A 1 244 ? 1.768 7.274 14.971 1.00 93.06 244 LEU A CA 1
ATOM 1795 C C . LEU A 1 244 ? 2.421 6.124 15.748 1.00 93.06 244 LEU A C 1
ATOM 1797 O O . LEU A 1 244 ? 3.530 5.729 15.400 1.00 93.06 244 LEU A O 1
ATOM 1801 N N . VAL A 1 245 ? 1.743 5.546 16.746 1.00 93.50 245 VAL A N 1
ATOM 1802 C CA . VAL A 1 245 ? 2.241 4.366 17.478 1.00 93.50 245 VAL A CA 1
ATOM 1803 C C . VAL A 1 245 ? 2.385 3.171 16.536 1.00 93.50 245 VAL A C 1
ATOM 1805 O O . VAL A 1 245 ? 3.444 2.546 16.490 1.00 93.50 245 VAL A O 1
ATOM 1808 N N . CYS A 1 246 ? 1.361 2.898 15.723 1.00 92.50 246 CYS A N 1
ATOM 1809 C CA . CYS A 1 246 ? 1.396 1.858 14.694 1.00 92.50 246 CYS A CA 1
ATOM 1810 C C . CYS A 1 246 ? 2.566 2.073 13.721 1.00 92.50 246 CYS A C 1
ATOM 1812 O O . CYS A 1 246 ? 3.291 1.131 13.397 1.00 92.50 246 CYS A O 1
ATOM 1814 N N . THR A 1 247 ? 2.777 3.318 13.287 1.00 92.94 247 THR A N 1
ATOM 1815 C CA . THR A 1 247 ? 3.870 3.692 12.380 1.00 92.94 247 THR A CA 1
ATOM 1816 C C . THR A 1 247 ? 5.234 3.453 13.026 1.00 92.94 247 THR A C 1
ATOM 1818 O O . THR A 1 247 ? 6.071 2.753 12.461 1.00 92.94 247 THR A O 1
ATOM 1821 N N . ALA A 1 248 ? 5.451 3.984 14.231 1.00 92.44 248 ALA A N 1
ATOM 1822 C CA . ALA A 1 248 ? 6.720 3.882 14.945 1.00 92.44 248 ALA A CA 1
ATOM 1823 C C . ALA A 1 248 ? 7.102 2.424 15.229 1.00 92.44 248 ALA A C 1
ATOM 1825 O O . ALA A 1 248 ? 8.236 2.024 14.973 1.00 92.44 248 ALA A O 1
ATOM 1826 N N . VAL A 1 249 ? 6.150 1.606 15.690 1.00 91.56 249 VAL A N 1
ATOM 1827 C CA . VAL A 1 249 ? 6.396 0.184 15.967 1.00 91.56 249 VAL A CA 1
ATOM 1828 C C . VAL A 1 249 ? 6.636 -0.605 14.679 1.00 91.56 249 VAL A C 1
ATOM 1830 O O . VAL A 1 249 ? 7.498 -1.479 14.671 1.00 91.56 249 VAL A O 1
ATOM 1833 N N . SER A 1 250 ? 5.952 -0.271 13.577 1.00 89.75 250 SER A N 1
ATOM 1834 C CA . SER A 1 250 ? 6.212 -0.906 12.273 1.00 89.75 250 SER A CA 1
ATOM 1835 C C . SER A 1 250 ? 7.646 -0.673 11.794 1.00 89.75 250 SER A C 1
ATOM 1837 O O . SER A 1 250 ? 8.271 -1.589 11.265 1.00 89.75 250 SER A O 1
ATOM 1839 N N . LEU A 1 251 ? 8.159 0.546 11.985 1.00 87.31 251 LEU A N 1
ATOM 1840 C CA . LEU A 1 251 ? 9.492 0.953 11.538 1.00 87.31 251 LEU A CA 1
ATOM 1841 C C . LEU A 1 251 ? 10.598 0.404 12.444 1.00 87.31 251 LEU A C 1
ATOM 1843 O O . LEU A 1 251 ? 11.583 -0.134 11.952 1.00 87.31 251 LEU A O 1
ATOM 1847 N N . VAL A 1 252 ? 10.434 0.510 13.766 1.00 85.19 252 VAL A N 1
ATOM 1848 C CA . VAL A 1 252 ? 11.439 0.046 14.739 1.00 85.19 252 VAL A CA 1
ATOM 1849 C C . VAL A 1 252 ? 11.454 -1.477 14.837 1.00 85.19 252 VAL A C 1
ATOM 1851 O O . VAL A 1 252 ? 12.517 -2.087 14.896 1.00 85.19 252 VAL A O 1
ATOM 1854 N N . GLY A 1 253 ? 10.279 -2.107 14.829 1.00 68.44 253 GLY A N 1
ATOM 1855 C CA . GLY A 1 253 ? 10.140 -3.558 14.932 1.00 68.44 253 GLY A CA 1
ATOM 1856 C C . GLY A 1 253 ? 10.468 -4.312 13.644 1.00 68.44 253 GLY A C 1
ATOM 1857 O O . GLY A 1 253 ? 10.340 -5.533 13.635 1.00 68.44 253 GLY A O 1
ATOM 1858 N N . SER A 1 254 ? 10.827 -3.607 12.559 1.00 71.44 254 SER A N 1
ATOM 1859 C CA . SER A 1 254 ? 11.037 -4.169 11.211 1.00 71.44 254 SER A CA 1
ATOM 1860 C C . SER A 1 254 ? 9.900 -5.097 10.753 1.00 71.44 254 SER A C 1
ATOM 1862 O O . SER A 1 254 ? 10.102 -6.019 9.970 1.00 71.44 254 SER A O 1
ATOM 1864 N N . SER A 1 255 ? 8.686 -4.886 11.270 1.00 82.31 255 SER A N 1
ATOM 1865 C CA . SER A 1 255 ? 7.551 -5.776 11.053 1.00 82.31 255 SER A CA 1
ATOM 1866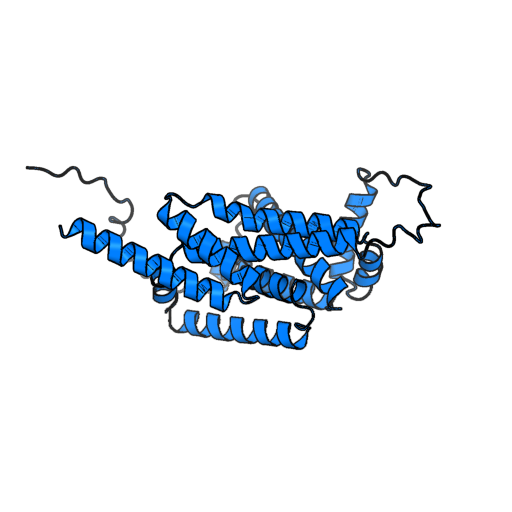 C C . SER A 1 255 ? 6.247 -4.994 11.078 1.00 82.31 255 SER A C 1
ATOM 1868 O O . SER A 1 255 ? 5.801 -4.504 12.119 1.00 82.31 255 SER A O 1
ATOM 1870 N N . ALA A 1 256 ? 5.591 -4.936 9.918 1.00 83.50 256 ALA A N 1
ATOM 1871 C CA . ALA A 1 256 ? 4.260 -4.350 9.781 1.00 83.50 256 ALA A CA 1
ATOM 1872 C C . ALA A 1 256 ? 3.220 -5.069 10.661 1.00 83.50 256 ALA A C 1
ATOM 1874 O O . ALA A 1 256 ? 2.278 -4.440 11.139 1.00 83.50 256 ALA A O 1
ATOM 1875 N N . ALA A 1 257 ? 3.409 -6.366 10.931 1.00 86.19 257 ALA A N 1
ATOM 1876 C CA . ALA A 1 257 ? 2.526 -7.137 11.802 1.00 86.19 257 ALA A CA 1
ATOM 1877 C C . ALA A 1 257 ? 2.590 -6.652 13.259 1.00 86.19 257 ALA A C 1
ATOM 1879 O O . ALA A 1 257 ? 1.551 -6.491 13.897 1.00 86.19 257 ALA A O 1
ATOM 1880 N N . LEU A 1 258 ? 3.790 -6.357 13.777 1.00 87.38 258 LEU A N 1
ATOM 1881 C CA . LEU A 1 258 ? 3.953 -5.821 15.134 1.00 87.38 258 LEU A CA 1
ATOM 1882 C C . LEU A 1 258 ? 3.317 -4.437 15.272 1.00 87.38 258 LEU A C 1
ATOM 1884 O O . LEU A 1 258 ? 2.628 -4.170 16.258 1.00 87.38 258 LEU A O 1
ATOM 1888 N N . GLY A 1 259 ? 3.500 -3.573 14.271 1.00 90.06 259 GLY A N 1
ATOM 1889 C CA . GLY A 1 259 ? 2.871 -2.255 14.261 1.00 90.06 259 GLY A CA 1
ATOM 1890 C C . GLY A 1 259 ? 1.349 -2.327 14.198 1.00 90.06 259 GLY A C 1
ATOM 1891 O O . GLY A 1 259 ? 0.679 -1.642 14.969 1.00 90.06 259 GLY A O 1
ATOM 1892 N N . PHE A 1 260 ? 0.806 -3.218 13.365 1.00 91.25 260 PHE A N 1
ATOM 1893 C CA . PHE A 1 260 ? -0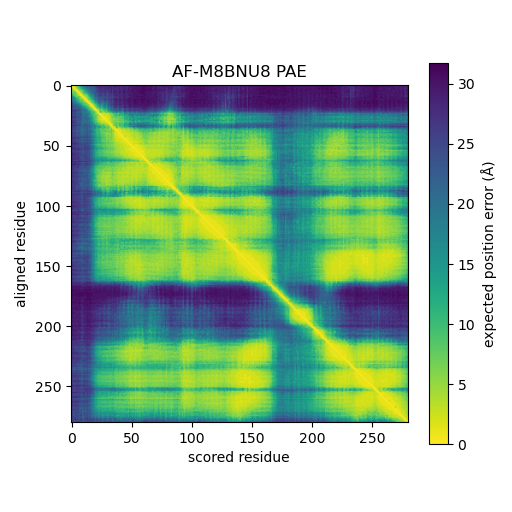.630 -3.477 13.285 1.00 91.25 260 PHE A CA 1
ATOM 1894 C C . PHE A 1 260 ? -1.202 -3.946 14.630 1.00 91.25 260 PHE A C 1
ATOM 1896 O O . PHE A 1 260 ? -2.170 -3.369 15.120 1.00 91.25 260 PHE A O 1
ATOM 1903 N N . LEU A 1 261 ? -0.579 -4.947 15.265 1.00 93.12 261 LEU A N 1
ATOM 1904 C CA . LEU A 1 261 ? -1.011 -5.470 16.566 1.00 93.12 261 LEU A CA 1
ATOM 1905 C C . LEU A 1 261 ? -0.946 -4.400 17.661 1.00 93.12 261 LEU A C 1
ATOM 1907 O O . LEU A 1 261 ? -1.903 -4.227 18.414 1.00 93.12 261 LEU A O 1
ATOM 1911 N N . CYS A 1 262 ? 0.154 -3.647 17.733 1.00 92.38 262 CYS A N 1
ATOM 1912 C CA . CYS A 1 262 ? 0.295 -2.566 18.703 1.00 92.38 262 CYS A CA 1
ATOM 1913 C C . CYS A 1 262 ? -0.747 -1.458 18.475 1.00 92.38 262 CYS A C 1
ATOM 1915 O O . CYS A 1 262 ? -1.371 -0.996 19.430 1.00 92.38 262 CYS A O 1
ATOM 1917 N N . GLY A 1 263 ? -0.998 -1.084 17.217 1.00 91.75 263 GLY A N 1
ATOM 1918 C CA . GLY A 1 263 ? -2.032 -0.118 16.847 1.00 91.75 263 GLY A CA 1
ATOM 1919 C C . GLY A 1 263 ? -3.439 -0.580 17.238 1.00 91.75 263 GLY A C 1
ATOM 1920 O O . GLY A 1 263 ? -4.204 0.195 17.808 1.00 91.75 263 GLY A O 1
ATOM 1921 N N . MET A 1 264 ? -3.762 -1.855 17.007 1.00 93.06 264 MET A N 1
ATOM 1922 C CA . MET A 1 264 ? -5.026 -2.471 17.429 1.00 93.06 264 MET A CA 1
ATOM 1923 C C . MET A 1 264 ? -5.216 -2.406 18.950 1.00 93.06 264 MET A C 1
ATOM 1925 O O . MET A 1 264 ? -6.274 -1.993 19.425 1.00 93.06 264 MET A O 1
ATOM 1929 N N . VAL A 1 265 ? -4.179 -2.756 19.719 1.00 93.75 265 VAL A N 1
ATOM 1930 C CA . VAL A 1 265 ? -4.206 -2.689 21.190 1.00 93.75 265 VAL A CA 1
ATOM 1931 C C . VAL A 1 265 ? -4.358 -1.246 21.671 1.00 93.75 265 VAL A C 1
ATOM 1933 O O . VAL A 1 265 ? -5.202 -0.972 22.523 1.00 93.75 265 VAL A O 1
ATOM 1936 N N . ALA A 1 266 ? -3.597 -0.305 21.105 1.00 91.44 266 ALA A N 1
ATOM 1937 C CA . ALA A 1 266 ? -3.688 1.110 21.454 1.00 91.44 266 ALA A CA 1
ATOM 1938 C C . ALA A 1 266 ? -5.089 1.679 21.171 1.00 91.44 266 ALA A C 1
ATOM 1940 O O . ALA A 1 266 ? -5.642 2.398 22.003 1.00 91.44 266 ALA A O 1
ATOM 1941 N N . HIS A 1 267 ? -5.691 1.317 20.035 1.00 91.88 267 HIS A N 1
ATOM 1942 C CA . HIS A 1 267 ? -7.058 1.709 19.705 1.00 91.88 267 HIS A CA 1
ATOM 1943 C C . HIS A 1 267 ? -8.075 1.124 20.693 1.00 91.88 267 HIS A C 1
ATOM 1945 O O . HIS A 1 267 ? -8.909 1.857 21.221 1.00 91.88 267 HIS A O 1
ATOM 1951 N N . GLY A 1 268 ? -7.961 -0.171 21.007 1.00 90.62 268 GLY A N 1
ATOM 1952 C CA . GLY A 1 268 ? -8.823 -0.842 21.980 1.00 90.62 268 GLY A CA 1
ATOM 1953 C C . GLY A 1 268 ? -8.747 -0.217 23.376 1.00 90.62 268 GLY A C 1
ATOM 1954 O O . GLY A 1 268 ? -9.777 0.037 23.993 1.00 90.62 268 GLY A O 1
ATOM 1955 N N . LEU A 1 269 ? -7.545 0.116 23.857 1.00 90.50 269 LEU A N 1
ATOM 1956 C CA . LEU A 1 269 ? -7.355 0.785 25.150 1.00 90.50 269 LEU A CA 1
ATOM 1957 C C . LEU A 1 269 ? -7.993 2.179 25.191 1.00 90.50 269 LEU A C 1
ATOM 1959 O O . LEU A 1 269 ? -8.575 2.564 26.206 1.00 90.50 269 LEU A O 1
ATOM 1963 N N . LEU A 1 270 ? -7.912 2.938 24.096 1.00 88.94 270 LEU A N 1
ATOM 1964 C CA . LEU A 1 270 ? -8.548 4.253 24.010 1.00 88.94 270 LEU A CA 1
ATOM 1965 C C . LEU A 1 270 ? -10.074 4.153 23.971 1.00 88.94 270 LEU A C 1
ATOM 1967 O O . LEU A 1 270 ? -10.739 4.972 24.605 1.00 88.94 270 LEU A O 1
ATOM 1971 N N . LEU A 1 271 ? -10.621 3.137 23.300 1.00 87.06 271 LEU A N 1
ATOM 1972 C CA . LEU A 1 271 ? -12.056 2.850 23.322 1.00 87.06 271 LEU A CA 1
ATOM 1973 C C . LEU A 1 271 ? -12.531 2.464 24.726 1.00 87.06 271 LEU A C 1
ATOM 1975 O O . LEU A 1 271 ? -13.522 3.013 25.204 1.00 87.06 271 LEU A O 1
ATOM 1979 N N . LEU A 1 272 ? -11.795 1.586 25.417 1.00 89.44 272 LEU A N 1
ATOM 1980 C CA . LEU A 1 272 ? -12.095 1.210 26.801 1.00 89.44 272 LEU A CA 1
ATOM 1981 C C . LEU A 1 272 ? -12.077 2.433 27.721 1.00 89.44 272 LEU A C 1
ATOM 1983 O O . LEU A 1 272 ? -13.011 2.640 28.493 1.00 89.44 272 LEU A O 1
ATOM 1987 N N . ARG A 1 273 ? -11.061 3.295 27.593 1.00 89.75 273 ARG A N 1
ATOM 1988 C CA . ARG A 1 273 ? -10.978 4.538 28.365 1.00 89.75 273 ARG A CA 1
ATOM 1989 C C . ARG A 1 273 ? -12.164 5.462 28.081 1.00 89.75 273 ARG A C 1
ATOM 1991 O O . ARG A 1 273 ? -12.765 5.972 29.022 1.00 89.75 273 ARG A O 1
ATOM 1998 N N . ALA A 1 274 ? -12.510 5.680 26.814 1.00 85.81 274 ALA A N 1
ATOM 1999 C CA . ALA A 1 274 ? -13.639 6.530 26.441 1.00 85.81 274 ALA A CA 1
ATOM 2000 C C . ALA A 1 274 ? -14.961 6.003 27.022 1.00 85.81 274 ALA A C 1
ATOM 2002 O O . ALA A 1 274 ? -15.753 6.781 27.550 1.00 85.81 274 ALA A O 1
ATOM 2003 N N . TRP A 1 275 ? -15.154 4.683 27.000 1.00 84.56 275 TRP A N 1
ATOM 2004 C CA . TRP A 1 275 ? -16.323 4.041 27.589 1.00 84.56 275 TRP A CA 1
ATOM 2005 C C . TRP A 1 275 ? -16.384 4.244 29.108 1.00 84.56 275 TRP A C 1
ATOM 2007 O O . TRP A 1 275 ? -17.409 4.688 29.616 1.00 84.56 275 TRP A O 1
ATOM 2017 N N . THR A 1 276 ? -15.268 4.035 29.822 1.00 87.12 276 THR A N 1
ATOM 2018 C CA . THR A 1 276 ? -15.217 4.234 31.285 1.00 87.12 276 THR A CA 1
ATOM 2019 C C . THR A 1 276 ? -15.517 5.671 31.711 1.00 87.12 276 THR A C 1
ATOM 2021 O O . THR A 1 276 ? -16.213 5.884 32.700 1.00 87.12 276 THR A O 1
ATOM 2024 N N . VAL A 1 277 ? -15.040 6.661 30.952 1.00 84.19 277 VAL A N 1
ATOM 2025 C CA . VAL A 1 277 ? -15.298 8.081 31.234 1.00 84.19 277 VAL A CA 1
ATOM 2026 C C . VAL A 1 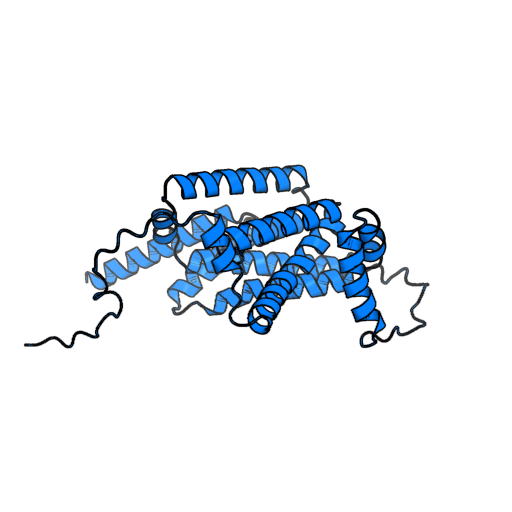277 ? -16.752 8.449 30.939 1.00 84.19 277 VAL A C 1
ATOM 2028 O O . VAL A 1 277 ? -17.309 9.279 31.640 1.00 84.19 277 VAL A O 1
ATOM 2031 N N . SER A 1 278 ? -17.379 7.830 29.935 1.00 80.50 278 SER A N 1
ATOM 2032 C CA . SER A 1 278 ? -18.798 8.054 29.625 1.00 80.50 278 SER A CA 1
ATOM 2033 C C . SER A 1 278 ? -19.756 7.366 30.605 1.00 80.50 278 SER A C 1
ATOM 2035 O O . SER A 1 278 ? -20.937 7.704 30.618 1.00 80.50 278 SER A O 1
ATOM 2037 N N . SER A 1 279 ? -19.287 6.370 31.362 1.00 75.75 279 SER A N 1
ATOM 2038 C CA . SER A 1 279 ? -20.076 5.657 32.375 1.00 75.75 279 SER A CA 1
ATOM 2039 C C . SER A 1 279 ? -20.011 6.277 33.780 1.00 75.75 279 SER A C 1
ATOM 2041 O O . SER A 1 279 ? -20.647 5.751 34.692 1.00 75.75 279 SER A O 1
ATOM 2043 N N . MET A 1 280 ? -19.230 7.350 33.955 1.00 63.78 280 MET A N 1
ATOM 2044 C CA . MET A 1 280 ? -19.113 8.154 35.181 1.00 63.78 280 MET A CA 1
ATOM 2045 C C . MET A 1 280 ? -19.909 9.450 35.046 1.00 63.78 280 MET A C 1
ATOM 2047 O O . MET A 1 280 ? -20.534 9.841 36.054 1.00 63.78 280 MET A O 1
#

Sequence (280 aa):
MATTALSDPEALSGEGGTKQPLSLLERARDNLSFRSAWSELNGAMGDLGTYIPIVLSLALSRHLDLGTTLIFTGIYNAVTGLVYGVPMPVQPMKAIAATALSDPSFDIPEIMAAGILTAAFVLLLGVTRLMKLVYWLVPLPVVRGIQLAQGLNFAMAAVKYIRYEQDLGKGKSAVGKLRPWAGLDGLVLAIAALALGLVLGSSVLRVLASFPVGLLGVLLLFAGVELAIAARDMSSKAEAFVMLVCTAVSLVGSSAALGFLCGMVAHGLLLLRAWTVSSM

Secondary structure (DSSP, 8-state):
--------TTSS-----------HHHHHHHHT--S-HHHHHHHHHHHHHHHHHHHHHHHHHH---HHHHHHHHHHHHHHHHHHHSSPPP-HHHHHHHHHHHH-TT--HHHHHHHHHHHHHHHHHHHHTTTHHHHHHHS-HHHHHHHHHHHHHHHHHHHHHHHHTS--TTS--S-TT----TTSHHHHHHHHHHHHHHHH-TTTHHHHHTTS-HHHHHHHHHHHHHHHHHGGGG--SHHHHHHHHHHHHHHHHTT-HHHHHHHHHHHHHHHHHHHHHHHT-

Mean predicted aligned error: 13.41 Å

Organism: Aegilops tauschii (NCBI:txid37682)

InterPro domains:
  IPR031563 Molybdate transporter 1/2 [PF16983] (40-153)
  IPR031563 Molybdate transporter 1/2 [PTHR31970] (23-195)